Protein AF-A0A1Y3SEH2-F1 (afdb_monomer)

pLDDT: mean 79.06, std 13.63, range [43.41, 96.44]

Solvent-accessible surface area (backbone atoms only — not comparable to full-atom values): 20734 Å² total; per-residue (Å²): 127,49,75,57,36,51,50,52,51,52,50,44,53,52,45,9,61,67,49,66,54,36,93,65,48,49,77,38,65,68,53,36,49,56,50,52,54,51,52,51,52,51,46,56,55,48,55,35,86,82,61,70,58,79,41,70,69,51,43,51,49,34,67,72,70,45,69,78,98,63,92,70,52,76,52,52,48,38,59,55,53,49,57,59,52,54,52,16,38,59,68,28,91,46,37,74,49,56,79,77,38,70,60,58,58,52,54,51,50,48,53,47,44,52,56,47,50,50,64,57,24,76,80,42,90,54,52,81,64,82,72,50,55,71,75,56,42,56,55,49,48,53,53,39,36,55,54,30,53,53,49,36,53,37,52,52,42,54,53,50,42,54,53,52,48,49,42,58,68,66,49,34,77,76,58,59,87,56,71,67,61,54,49,50,52,52,51,49,45,55,51,45,52,52,51,43,52,50,51,53,47,38,41,52,36,78,55,40,83,91,72,82,49,71,73,23,54,54,43,54,51,50,52,49,50,66,58,31,66,87,41,68,66,58,52,51,56,76,61,30,66,64,60,53,49,51,54,48,52,50,38,55,59,41,57,72,46,43,50,44,52,46,42,75,69,49,77,92,47,66,69,48,44,51,56,28,70,71,58,82,81,54,71,66,57,53,48,53,51,51,54,53,49,52,54,48,46,29,60,72,57,48,38,88,70,61,92,87,49,70,61,56,58,55,54,23,61,75,71,68,46,82,44,60,65,76,61,60,90,54,83,83,49,98,71,53,75,66,52,55,53,51,50,52,51,51,51,58,32,55,54,53,49,53,55,55,49,53,60,46,52,63,61,72,76,106

Mean predicted aligned error: 12.82 Å

Structure (mmCIF, N/CA/C/O backbone):
data_AF-A0A1Y3SEH2-F1
#
_entry.id   AF-A0A1Y3SEH2-F1
#
loop_
_atom_site.group_PDB
_atom_site.id
_atom_site.type_symbol
_atom_site.label_atom_id
_atom_site.label_alt_id
_atom_site.label_comp_id
_atom_site.label_asym_id
_atom_site.label_entity_id
_atom_site.label_seq_id
_atom_site.pdbx_PDB_ins_code
_atom_site.Cartn_x
_atom_site.Cartn_y
_atom_site.Cartn_z
_atom_site.occupancy
_atom_site.B_iso_or_equiv
_atom_site.auth_seq_id
_atom_site.auth_comp_id
_atom_site.auth_asym_id
_atom_site.auth_atom_id
_atom_site.pdbx_PDB_model_num
ATOM 1 N N . MET A 1 1 ? 7.153 11.006 -48.860 1.00 72.12 1 MET A N 1
ATOM 2 C CA . MET A 1 1 ? 7.666 10.684 -47.515 1.00 72.12 1 MET A CA 1
ATOM 3 C C . MET A 1 1 ? 8.623 11.780 -47.108 1.00 72.12 1 MET A C 1
ATOM 5 O O . MET A 1 1 ? 9.727 11.861 -47.656 1.00 72.12 1 MET A O 1
ATOM 9 N N . ASN A 1 2 ? 8.144 12.658 -46.237 1.00 89.50 2 ASN A N 1
ATOM 10 C CA . ASN A 1 2 ? 8.884 13.827 -45.794 1.00 89.50 2 ASN A CA 1
ATOM 11 C C . ASN A 1 2 ? 9.947 13.456 -44.748 1.00 89.50 2 ASN A C 1
ATOM 13 O O . ASN A 1 2 ? 10.118 12.291 -44.379 1.00 89.50 2 ASN A O 1
ATOM 17 N N . LEU A 1 3 ? 10.708 14.453 -44.294 1.00 91.19 3 LEU A N 1
ATOM 18 C CA . LEU A 1 3 ? 11.779 14.246 -43.319 1.00 91.19 3 LEU A CA 1
ATOM 19 C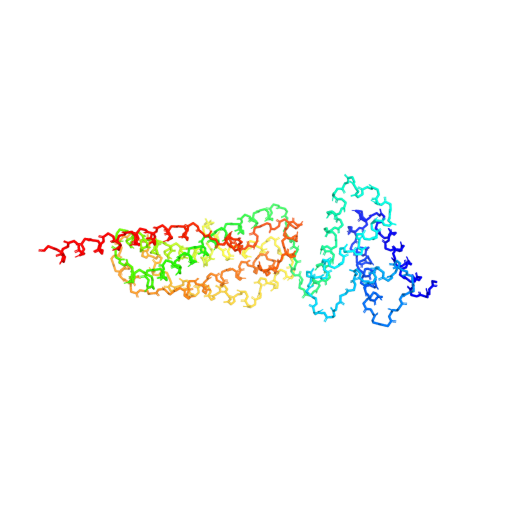 C . LEU A 1 3 ? 11.262 13.667 -41.990 1.00 91.19 3 LEU A C 1
ATOM 21 O O . LEU A 1 3 ? 11.961 12.874 -41.368 1.00 91.19 3 LEU A O 1
ATOM 25 N N . GLN A 1 4 ? 10.058 14.047 -41.556 1.00 92.62 4 GLN A N 1
ATOM 26 C CA . GLN A 1 4 ? 9.496 13.587 -40.284 1.00 92.62 4 GLN A CA 1
ATOM 27 C C . GLN A 1 4 ? 9.004 12.143 -40.376 1.00 92.62 4 GLN A C 1
ATOM 29 O O . GLN A 1 4 ? 9.281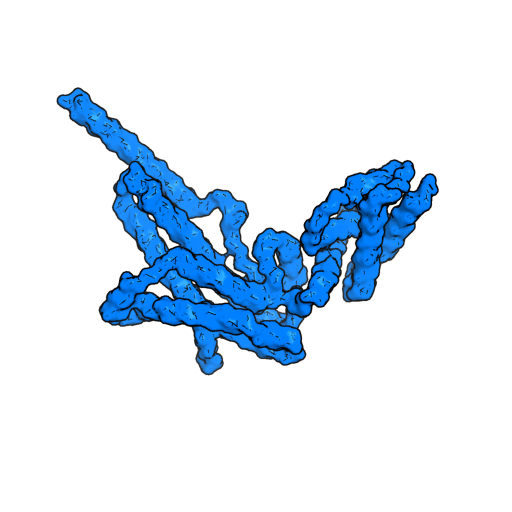 11.353 -39.478 1.00 92.62 4 GLN A O 1
ATOM 34 N N . ASP A 1 5 ? 8.372 11.768 -41.491 1.00 91.81 5 ASP A N 1
ATOM 35 C CA . ASP A 1 5 ? 7.998 10.381 -41.770 1.00 91.81 5 ASP A CA 1
ATOM 36 C C . ASP A 1 5 ? 9.238 9.465 -41.725 1.00 91.81 5 ASP A C 1
ATOM 38 O O . ASP A 1 5 ? 9.214 8.416 -41.085 1.00 91.81 5 ASP A O 1
ATOM 42 N N . ARG A 1 6 ? 10.350 9.880 -42.361 1.00 94.19 6 ARG A N 1
ATOM 43 C CA . ARG A 1 6 ? 11.625 9.134 -42.342 1.00 94.19 6 ARG A CA 1
ATOM 44 C C . ARG A 1 6 ? 12.149 8.944 -40.925 1.00 94.19 6 ARG A C 1
ATOM 46 O O . ARG A 1 6 ? 12.462 7.819 -40.550 1.00 94.19 6 ARG A O 1
ATOM 53 N N . LYS A 1 7 ? 12.178 10.016 -40.130 1.00 94.50 7 LYS A N 1
ATOM 54 C CA . LYS A 1 7 ? 12.607 9.957 -38.727 1.00 94.50 7 LYS A CA 1
ATOM 55 C C . LYS A 1 7 ? 11.763 8.980 -37.915 1.00 94.50 7 LYS A C 1
ATOM 57 O O . LYS A 1 7 ? 12.321 8.190 -37.164 1.00 94.50 7 LYS A O 1
ATOM 62 N N . LEU A 1 8 ? 10.440 8.993 -38.080 1.00 94.50 8 LEU A N 1
ATOM 63 C CA . LEU A 1 8 ? 9.564 8.071 -37.357 1.00 94.50 8 LEU A CA 1
ATOM 64 C C . LEU A 1 8 ? 9.868 6.608 -37.714 1.00 94.50 8 LEU A C 1
ATOM 66 O O . LEU A 1 8 ? 9.988 5.776 -36.815 1.00 94.50 8 LEU A O 1
ATOM 70 N N . TYR A 1 9 ? 10.051 6.296 -39.000 1.00 94.88 9 TYR A N 1
ATOM 71 C CA . TYR A 1 9 ? 10.436 4.948 -39.424 1.00 94.88 9 TYR A CA 1
ATOM 72 C C . TYR A 1 9 ? 11.816 4.535 -38.903 1.00 94.88 9 TYR A C 1
ATOM 74 O O . TYR A 1 9 ? 11.959 3.421 -38.403 1.00 94.88 9 TYR A O 1
ATOM 82 N N . GLU A 1 10 ? 12.811 5.424 -38.946 1.00 95.25 10 GLU A N 1
ATOM 83 C CA . GLU A 1 10 ? 14.142 5.176 -38.376 1.00 95.25 10 GLU A CA 1
ATOM 84 C C . GLU A 1 10 ? 14.067 4.890 -36.869 1.00 95.25 10 GLU A C 1
ATOM 86 O O . GLU A 1 10 ? 14.745 3.992 -36.367 1.00 95.25 10 GLU A O 1
ATOM 91 N N . MET A 1 11 ? 13.206 5.605 -36.138 1.00 95.88 11 MET A N 1
ATOM 92 C CA . MET A 1 11 ? 12.984 5.355 -34.713 1.00 95.88 11 MET A CA 1
ATOM 93 C C . MET A 1 11 ? 12.323 4.004 -34.458 1.00 95.88 11 MET A C 1
ATOM 95 O O . MET A 1 11 ? 12.742 3.296 -33.544 1.00 95.88 11 MET A O 1
ATOM 99 N N . ILE A 1 12 ? 11.333 3.617 -35.264 1.00 95.62 12 ILE A N 1
ATOM 100 C CA . ILE A 1 12 ? 10.693 2.300 -35.153 1.00 95.62 12 ILE A CA 1
ATOM 101 C C . ILE A 1 12 ? 11.702 1.193 -35.455 1.00 95.62 12 ILE A C 1
ATOM 103 O O . ILE A 1 12 ? 11.807 0.243 -34.683 1.00 95.62 12 ILE A O 1
ATOM 107 N N . GLN A 1 13 ? 12.492 1.332 -36.520 1.00 95.25 13 GLN A N 1
ATOM 108 C CA . GLN A 1 13 ? 13.507 0.350 -36.890 1.00 95.25 13 GLN A CA 1
ATOM 109 C C . GLN A 1 13 ? 14.567 0.208 -35.794 1.00 95.25 13 GLN A C 1
ATOM 111 O O . GLN A 1 13 ? 14.851 -0.900 -35.349 1.00 95.25 13 GLN A O 1
ATOM 116 N N . LYS A 1 14 ? 15.108 1.324 -35.294 1.00 95.81 14 LYS A N 1
ATOM 117 C CA . LYS A 1 14 ? 16.086 1.305 -34.201 1.00 95.81 14 LYS A CA 1
ATOM 118 C C . LYS A 1 14 ? 15.500 0.718 -32.915 1.00 95.81 14 LYS A C 1
ATOM 120 O O . LYS A 1 14 ? 16.177 -0.055 -32.246 1.00 95.81 14 LYS A O 1
ATOM 125 N N . GLY A 1 15 ? 14.250 1.049 -32.589 1.00 95.25 15 GLY A N 1
ATOM 126 C CA . GLY A 1 15 ? 13.541 0.469 -31.448 1.00 95.25 15 GLY A CA 1
ATOM 127 C C . GLY A 1 15 ? 13.376 -1.043 -31.589 1.00 95.25 15 GLY A C 1
ATOM 128 O O . GLY A 1 15 ? 13.597 -1.769 -30.628 1.00 95.25 15 GLY A O 1
ATOM 129 N N . SER A 1 16 ? 13.073 -1.515 -32.800 1.00 95.44 16 SER A N 1
ATOM 130 C CA . SER A 1 16 ? 12.920 -2.942 -33.113 1.00 95.44 16 SER A CA 1
ATOM 131 C C . SER A 1 16 ? 14.233 -3.712 -32.941 1.00 95.44 16 SER A C 1
ATOM 133 O O . SER A 1 16 ? 14.216 -4.809 -32.398 1.00 95.44 16 SER A O 1
ATOM 135 N N . VAL A 1 17 ? 15.370 -3.110 -33.315 1.00 94.38 17 VAL A N 1
ATOM 136 C CA . VAL A 1 17 ? 16.710 -3.687 -33.089 1.00 94.38 17 VAL A CA 1
ATOM 137 C C . VAL A 1 17 ? 17.046 -3.757 -31.596 1.00 94.38 17 VAL A C 1
ATOM 139 O O . VAL A 1 17 ? 17.556 -4.767 -31.122 1.00 94.38 17 VAL A O 1
ATOM 142 N N . LEU A 1 18 ? 16.730 -2.707 -30.827 1.00 93.88 18 LEU A N 1
ATOM 143 C CA . LEU A 1 18 ? 16.998 -2.674 -29.381 1.00 93.88 18 LEU A CA 1
ATOM 144 C C . LEU A 1 18 ? 16.242 -3.759 -28.601 1.00 93.88 18 LEU A C 1
ATOM 146 O O . LEU A 1 18 ? 16.696 -4.150 -27.529 1.00 93.88 18 LEU A O 1
ATOM 150 N N . VAL A 1 19 ? 15.109 -4.246 -29.121 1.00 94.94 19 VAL A N 1
ATOM 151 C CA . VAL A 1 19 ? 14.309 -5.286 -28.460 1.00 94.94 19 VAL A CA 1
ATOM 152 C C . VAL A 1 19 ? 14.605 -6.706 -28.948 1.00 94.94 19 VAL A C 1
ATOM 154 O O . VAL A 1 19 ? 14.032 -7.648 -28.408 1.00 94.94 19 VAL A O 1
ATOM 157 N N . GLU A 1 20 ? 15.507 -6.914 -29.915 1.00 92.06 20 GLU A N 1
ATOM 158 C CA . GLU A 1 20 ? 15.783 -8.253 -30.468 1.00 92.06 20 GLU A CA 1
ATOM 159 C C . GLU A 1 20 ? 16.202 -9.264 -29.392 1.00 92.06 20 GLU A C 1
ATOM 161 O O . GLU A 1 20 ? 15.723 -10.396 -29.400 1.00 92.06 20 GLU A O 1
ATOM 166 N N . ASN A 1 21 ? 17.014 -8.845 -28.416 1.00 91.94 21 ASN A N 1
ATOM 167 C CA . ASN A 1 21 ? 17.493 -9.695 -27.320 1.00 91.94 21 ASN A CA 1
ATOM 168 C C . ASN A 1 21 ? 17.098 -9.157 -25.937 1.00 91.94 21 ASN A C 1
ATOM 170 O O . ASN A 1 21 ? 17.814 -9.374 -24.958 1.00 91.94 21 ASN A O 1
ATOM 174 N N . PHE A 1 22 ? 15.958 -8.464 -25.837 1.00 93.75 22 PHE A N 1
ATOM 175 C CA . PHE A 1 22 ? 15.588 -7.704 -24.637 1.00 93.75 22 PHE A CA 1
ATOM 176 C C . PHE A 1 22 ? 15.587 -8.538 -23.342 1.00 93.75 22 PHE A C 1
ATOM 178 O O . PHE A 1 22 ? 16.059 -8.053 -22.318 1.00 93.75 22 PHE A O 1
ATOM 185 N N . ARG A 1 23 ? 15.141 -9.807 -23.389 1.00 92.50 23 ARG A N 1
ATOM 186 C CA . ARG A 1 23 ? 15.127 -10.732 -22.233 1.00 92.50 23 ARG A CA 1
ATOM 187 C C . ARG A 1 23 ? 16.508 -10.906 -21.585 1.00 92.50 23 ARG A C 1
ATOM 189 O O . ARG A 1 23 ? 16.593 -11.149 -20.384 1.00 92.50 23 ARG A O 1
ATOM 196 N N . THR A 1 24 ? 17.577 -10.758 -22.365 1.00 93.00 24 THR A N 1
ATOM 197 C CA . THR A 1 24 ? 18.963 -10.815 -21.884 1.00 93.00 24 THR A CA 1
ATOM 198 C C . THR A 1 24 ? 19.530 -9.414 -21.682 1.00 93.00 24 THR A C 1
ATOM 200 O O . THR A 1 24 ? 20.105 -9.131 -20.633 1.00 93.00 24 THR A O 1
ATOM 203 N N . ASP A 1 25 ? 19.355 -8.538 -22.673 1.00 93.44 25 ASP A N 1
ATOM 204 C CA . ASP A 1 25 ? 19.977 -7.216 -22.719 1.00 93.44 25 ASP A CA 1
ATOM 205 C C . ASP A 1 25 ? 19.465 -6.270 -21.636 1.00 93.44 25 ASP A C 1
ATOM 207 O O . ASP A 1 25 ? 20.249 -5.491 -21.105 1.00 93.44 25 ASP A O 1
ATOM 211 N N . PHE A 1 26 ? 18.185 -6.337 -21.271 1.00 94.44 26 PHE A N 1
ATOM 212 C CA . PHE A 1 26 ? 17.603 -5.401 -20.305 1.00 94.44 26 PHE A CA 1
ATOM 213 C C . PHE A 1 26 ? 17.938 -5.730 -18.847 1.00 94.44 26 PHE A C 1
ATOM 215 O O . PHE A 1 26 ? 17.671 -4.914 -17.972 1.00 94.44 26 PHE A O 1
ATOM 222 N N . ASN A 1 27 ? 18.613 -6.854 -18.583 1.00 87.81 27 ASN A N 1
ATOM 223 C CA . ASN A 1 27 ? 19.259 -7.077 -17.285 1.00 87.81 27 ASN A CA 1
ATOM 224 C C . ASN A 1 27 ? 20.473 -6.146 -17.080 1.00 87.81 27 ASN A C 1
ATOM 226 O O . ASN A 1 27 ? 20.919 -5.949 -15.951 1.00 87.81 27 ASN A O 1
ATOM 230 N N . ASP A 1 28 ? 21.023 -5.573 -18.157 1.00 90.50 28 ASP A N 1
ATOM 231 C CA . ASP A 1 28 ? 22.019 -4.506 -18.091 1.00 90.50 28 ASP A CA 1
ATOM 232 C C . ASP A 1 28 ? 21.310 -3.147 -17.993 1.00 90.50 28 ASP A C 1
ATOM 234 O O . ASP A 1 28 ? 20.655 -2.685 -18.934 1.00 90.50 28 ASP A O 1
ATOM 238 N N . ALA A 1 29 ? 21.485 -2.478 -16.851 1.00 84.75 29 ALA A N 1
ATOM 239 C CA . ALA A 1 29 ? 20.862 -1.189 -16.566 1.00 84.75 29 ALA A CA 1
ATOM 240 C C . ALA A 1 29 ? 21.188 -0.105 -17.612 1.00 84.75 29 ALA A C 1
ATOM 242 O O . ALA A 1 29 ? 20.355 0.761 -17.874 1.00 84.75 29 ALA A O 1
ATOM 243 N N . ILE A 1 30 ? 22.371 -0.140 -18.237 1.00 90.25 30 ILE A N 1
ATOM 244 C CA . ILE A 1 30 ? 22.765 0.835 -19.265 1.00 90.25 30 ILE A CA 1
ATOM 245 C C . ILE A 1 30 ? 21.955 0.604 -20.543 1.00 90.25 30 ILE A C 1
ATOM 247 O O . ILE A 1 30 ? 21.492 1.561 -21.167 1.00 90.25 30 ILE A O 1
ATOM 251 N N . LYS A 1 31 ? 21.759 -0.660 -20.932 1.00 94.38 31 LYS A N 1
ATOM 252 C CA . LYS A 1 31 ? 20.990 -1.016 -22.131 1.00 94.38 31 LYS A CA 1
ATOM 253 C C . LYS A 1 31 ? 19.504 -0.726 -21.953 1.00 94.38 31 LYS A C 1
ATOM 255 O O . LYS A 1 31 ? 18.897 -0.153 -22.856 1.00 94.38 31 LYS A O 1
ATOM 260 N N . LEU A 1 32 ? 18.943 -1.055 -20.787 1.00 93.69 32 LEU A N 1
ATOM 261 C CA . LEU A 1 32 ? 17.558 -0.717 -20.456 1.00 93.69 32 LEU A CA 1
ATOM 262 C C . LEU A 1 32 ? 17.344 0.804 -20.475 1.00 93.69 32 LEU A C 1
ATOM 264 O O . LEU A 1 32 ? 16.433 1.283 -21.142 1.00 93.69 32 LEU A O 1
ATOM 268 N N . GLN A 1 33 ? 18.233 1.576 -19.843 1.00 91.50 33 GLN A N 1
ATOM 269 C CA . GLN A 1 33 ? 18.167 3.041 -19.858 1.00 91.50 33 GLN A CA 1
ATOM 270 C C . GLN A 1 33 ? 18.213 3.609 -21.286 1.00 91.50 33 GLN A C 1
ATOM 272 O O . GLN A 1 33 ? 17.408 4.470 -21.635 1.00 91.50 33 GLN A O 1
ATOM 277 N N . ALA A 1 34 ? 19.107 3.104 -22.141 1.00 93.62 34 ALA A N 1
ATOM 278 C CA . ALA A 1 34 ? 19.197 3.543 -23.534 1.00 93.62 34 ALA A CA 1
ATOM 279 C C . ALA A 1 34 ? 17.911 3.249 -24.331 1.00 93.62 34 ALA A C 1
ATOM 281 O O . ALA A 1 34 ? 17.534 4.020 -25.219 1.00 93.62 34 ALA A O 1
ATOM 282 N N . PHE A 1 35 ? 17.228 2.146 -24.018 1.00 96.44 35 PHE A N 1
ATOM 283 C CA . PHE A 1 35 ? 15.936 1.816 -24.610 1.00 96.44 35 PHE A CA 1
ATOM 284 C C . PHE A 1 35 ? 14.817 2.753 -24.136 1.00 96.44 35 PHE A C 1
ATOM 286 O O . PHE A 1 35 ? 14.046 3.242 -24.964 1.00 96.44 35 PHE A O 1
ATOM 293 N N . LEU A 1 36 ? 14.756 3.063 -22.839 1.00 94.31 36 LEU A N 1
ATOM 294 C CA . LEU A 1 36 ? 13.781 4.011 -22.288 1.00 94.31 36 LEU A CA 1
ATOM 295 C C . LEU A 1 36 ? 13.964 5.415 -22.878 1.00 94.31 36 LEU A C 1
ATOM 297 O O . LEU A 1 36 ? 12.998 6.012 -23.346 1.00 94.31 36 LEU A O 1
ATOM 301 N N . GLU A 1 37 ? 15.206 5.894 -22.986 1.00 93.69 37 GLU A N 1
ATOM 302 C CA . GLU A 1 37 ? 15.522 7.165 -23.653 1.00 93.69 37 GLU A CA 1
ATOM 303 C C . GLU A 1 37 ? 15.098 7.172 -25.129 1.00 93.69 37 GLU A C 1
ATOM 305 O O . GLU A 1 37 ? 14.676 8.199 -25.666 1.00 93.69 37 GLU A O 1
ATOM 310 N N . HIS A 1 38 ? 15.207 6.031 -25.816 1.00 96.44 38 HIS A N 1
ATOM 311 C CA . HIS A 1 38 ? 14.750 5.902 -27.199 1.00 96.44 38 HIS A CA 1
ATOM 312 C C . HIS A 1 38 ? 13.223 6.008 -27.311 1.00 96.44 38 HIS A C 1
ATOM 314 O O . HIS A 1 38 ? 12.724 6.663 -28.230 1.00 96.44 38 HIS A O 1
ATOM 320 N N . ILE A 1 39 ? 12.484 5.422 -26.363 1.00 95.56 39 ILE A N 1
ATOM 321 C CA . ILE A 1 39 ? 11.027 5.587 -26.262 1.00 95.56 39 ILE A CA 1
ATOM 322 C C . ILE A 1 39 ? 10.659 7.049 -25.975 1.00 95.56 39 ILE A C 1
ATOM 324 O O . ILE A 1 39 ? 9.743 7.583 -26.600 1.00 95.56 39 ILE A O 1
ATOM 328 N N . ASP A 1 40 ? 11.370 7.718 -25.072 1.00 91.75 40 ASP A N 1
ATOM 329 C CA . ASP A 1 40 ? 11.069 9.110 -24.732 1.00 91.75 40 ASP A CA 1
ATOM 330 C C . ASP A 1 40 ? 11.269 10.032 -25.941 1.00 91.75 40 ASP A C 1
ATOM 332 O O . ASP A 1 40 ? 10.383 10.822 -26.271 1.00 91.75 40 ASP A O 1
ATOM 336 N N . ARG A 1 41 ? 12.355 9.845 -26.703 1.00 94.06 41 ARG A N 1
ATOM 337 C CA . ARG A 1 41 ? 12.567 10.559 -27.975 1.00 94.06 41 ARG A CA 1
ATOM 338 C C . ARG A 1 41 ? 11.464 10.270 -28.994 1.00 94.06 41 ARG A C 1
ATOM 340 O O . ARG A 1 41 ? 11.099 11.152 -29.772 1.00 94.06 41 ARG A O 1
ATOM 347 N N . PHE A 1 42 ? 10.940 9.041 -29.036 1.00 95.44 42 PHE A N 1
ATOM 348 C CA . PHE A 1 42 ? 9.809 8.716 -29.909 1.00 95.44 42 PHE A CA 1
ATOM 349 C C . PHE A 1 42 ? 8.601 9.591 -29.549 1.00 95.44 42 PHE A C 1
ATOM 351 O O . PHE A 1 42 ? 7.978 10.168 -30.441 1.00 95.44 42 PHE A O 1
ATOM 358 N N . PHE A 1 43 ? 8.313 9.775 -28.258 1.00 92.25 43 PHE A N 1
ATOM 359 C CA . PHE A 1 43 ? 7.243 10.673 -27.825 1.00 92.25 43 PHE A CA 1
ATOM 360 C C . PHE A 1 43 ? 7.549 12.153 -28.059 1.00 92.25 43 PHE A C 1
ATOM 362 O O . PHE A 1 43 ? 6.636 12.875 -28.451 1.00 92.25 43 PHE A O 1
ATOM 369 N N . GLU A 1 44 ? 8.802 12.600 -27.937 1.00 91.50 44 GLU A N 1
ATOM 370 C CA . GLU A 1 44 ? 9.196 13.965 -28.325 1.00 91.50 44 GLU A CA 1
ATOM 371 C C . GLU A 1 44 ? 8.834 14.268 -29.787 1.00 91.50 44 GLU A C 1
ATOM 373 O O . GLU A 1 44 ? 8.352 15.359 -30.093 1.00 91.50 44 GLU A O 1
ATOM 378 N N . LEU A 1 45 ? 9.009 13.301 -30.696 1.00 92.75 45 LEU A N 1
ATOM 379 C CA . LEU A 1 45 ? 8.617 13.454 -32.099 1.00 92.75 45 LEU A CA 1
ATOM 380 C C . LEU A 1 45 ? 7.090 13.466 -32.278 1.00 92.75 45 LEU A C 1
ATOM 382 O O . LEU A 1 45 ? 6.570 14.305 -33.018 1.00 92.75 45 LEU A O 1
ATOM 386 N N . ILE A 1 46 ? 6.382 12.536 -31.626 1.00 92.88 46 ILE A N 1
ATOM 387 C CA . ILE A 1 46 ? 4.928 12.342 -31.763 1.00 92.88 46 ILE A CA 1
ATOM 388 C C . ILE A 1 46 ? 4.123 13.503 -31.165 1.00 92.88 46 ILE A C 1
ATOM 390 O O . ILE A 1 46 ? 3.157 13.964 -31.786 1.00 92.88 46 ILE A O 1
ATOM 394 N N . ASP A 1 47 ? 4.520 13.977 -29.984 1.00 89.56 47 ASP A N 1
ATOM 395 C CA . ASP A 1 47 ? 3.803 15.008 -29.231 1.00 89.56 47 ASP A CA 1
ATOM 396 C C . ASP A 1 47 ? 4.101 16.421 -29.723 1.00 89.56 47 ASP A C 1
ATOM 398 O O . ASP A 1 47 ? 3.323 17.340 -29.448 1.00 89.56 47 ASP A O 1
ATOM 402 N N . ASN A 1 48 ? 5.199 16.615 -30.459 1.00 88.81 48 ASN A N 1
ATOM 403 C CA . ASN A 1 48 ? 5.563 17.928 -30.963 1.00 88.81 48 ASN A CA 1
ATOM 404 C C . ASN A 1 48 ? 4.464 18.462 -31.911 1.00 88.81 48 ASN A C 1
ATOM 406 O O . ASN A 1 48 ? 4.196 17.860 -32.957 1.00 88.81 48 ASN A O 1
ATOM 410 N N . PRO A 1 49 ? 3.818 19.598 -31.577 1.00 85.94 49 PRO A N 1
ATOM 411 C CA . PRO A 1 49 ? 2.738 20.169 -32.381 1.00 85.94 49 PRO A CA 1
ATOM 412 C C . PRO A 1 49 ? 3.195 20.649 -33.766 1.00 85.94 49 PRO A C 1
ATOM 414 O O . PRO A 1 49 ? 2.364 20.800 -34.659 1.00 85.94 49 PRO A O 1
ATOM 417 N N . GLU A 1 50 ? 4.496 20.867 -33.960 1.00 88.81 50 GLU A N 1
ATOM 418 C CA . GLU A 1 50 ? 5.090 21.267 -35.236 1.00 88.81 50 GLU A CA 1
ATOM 419 C C . GLU A 1 50 ? 5.380 20.070 -36.154 1.00 88.81 50 GLU A C 1
ATOM 421 O O . GLU A 1 50 ? 5.555 20.244 -37.364 1.00 88.81 50 GLU A O 1
ATOM 426 N N . THR A 1 51 ? 5.399 18.843 -35.618 1.00 89.88 51 THR A N 1
ATOM 427 C CA . THR A 1 51 ? 5.613 17.631 -36.413 1.00 89.88 51 THR A CA 1
ATOM 428 C C . THR A 1 51 ? 4.378 17.335 -37.257 1.00 89.88 51 THR A C 1
ATOM 430 O O . THR A 1 51 ? 3.326 16.946 -36.743 1.00 89.88 51 THR A O 1
ATOM 433 N N . LYS A 1 52 ? 4.530 17.475 -38.579 1.00 91.38 52 LYS A N 1
ATOM 434 C CA . LYS A 1 52 ? 3.518 17.112 -39.577 1.00 91.38 52 LYS A CA 1
ATOM 435 C C . LYS A 1 52 ? 3.979 15.909 -40.392 1.00 91.38 52 LYS A C 1
ATOM 437 O O . LYS A 1 52 ? 4.957 15.992 -41.137 1.00 91.38 52 LYS A O 1
ATOM 442 N N . PHE A 1 53 ? 3.254 14.809 -40.254 1.00 93.88 53 PHE A N 1
ATOM 443 C CA . PHE A 1 53 ? 3.434 13.619 -41.077 1.00 93.88 53 PHE A CA 1
ATOM 444 C C . PHE A 1 53 ? 2.601 13.719 -42.357 1.00 93.88 53 PHE A C 1
ATOM 446 O O . PHE A 1 53 ? 1.511 14.290 -42.348 1.00 93.88 53 PHE A O 1
ATOM 453 N N . GLU A 1 54 ? 3.119 13.166 -43.450 1.00 92.94 54 GLU A N 1
ATOM 454 C CA . GLU A 1 54 ? 2.420 13.092 -44.744 1.00 92.94 54 GLU A CA 1
ATOM 455 C C . GLU A 1 54 ? 1.938 11.677 -45.045 1.00 92.94 54 GLU A C 1
ATOM 457 O O . GLU A 1 54 ? 0.985 11.490 -45.795 1.00 92.94 54 GLU A O 1
ATOM 462 N N . CYS A 1 55 ? 2.607 10.673 -44.478 1.00 93.62 55 CYS A N 1
ATOM 463 C CA . CYS A 1 55 ? 2.289 9.278 -44.721 1.00 93.62 55 CYS A CA 1
ATOM 464 C C . CYS A 1 55 ? 1.108 8.823 -43.845 1.00 93.62 55 CYS A C 1
ATOM 466 O O . CYS A 1 55 ? 1.132 9.025 -42.631 1.00 93.62 55 CYS A O 1
ATOM 468 N N . ASP A 1 56 ? 0.101 8.157 -44.427 1.00 92.81 56 ASP A N 1
ATOM 469 C CA . ASP A 1 56 ? -1.105 7.724 -43.694 1.00 92.81 56 ASP A CA 1
ATOM 470 C C . ASP A 1 56 ? -0.774 6.870 -42.463 1.00 92.81 56 ASP A C 1
ATOM 472 O O . ASP A 1 56 ? -1.319 7.083 -41.380 1.00 92.81 56 ASP A O 1
ATOM 476 N N . ASN A 1 57 ? 0.185 5.947 -42.590 1.00 91.19 57 ASN A N 1
ATOM 477 C CA . ASN A 1 57 ? 0.657 5.131 -41.468 1.00 91.19 57 ASN A CA 1
ATOM 478 C C . ASN A 1 57 ? 1.237 5.992 -40.336 1.00 91.19 57 ASN A C 1
ATOM 480 O O . ASN A 1 57 ? 0.930 5.770 -39.168 1.00 91.19 57 ASN A O 1
ATOM 484 N N . CYS A 1 58 ? 2.040 6.995 -40.681 1.00 91.31 58 CYS A N 1
ATOM 485 C CA . CYS A 1 58 ? 2.700 7.906 -39.754 1.00 91.31 58 CYS A CA 1
ATOM 486 C C . CYS A 1 58 ? 1.667 8.782 -39.029 1.00 91.31 58 CYS A C 1
ATOM 488 O O . CYS A 1 58 ? 1.718 8.936 -37.810 1.00 91.31 58 CYS A O 1
ATOM 490 N N . ILE A 1 59 ? 0.674 9.283 -39.771 1.00 93.00 59 ILE A N 1
ATOM 491 C CA . ILE A 1 59 ? -0.468 10.034 -39.237 1.00 93.00 59 ILE A CA 1
ATOM 492 C C . ILE A 1 59 ? -1.273 9.162 -38.266 1.00 93.00 59 ILE A C 1
ATOM 494 O O . ILE A 1 59 ? -1.645 9.620 -37.186 1.00 93.00 59 ILE A O 1
ATOM 498 N N . ASN A 1 60 ? -1.527 7.900 -38.616 1.00 91.75 60 ASN A N 1
ATOM 499 C CA . ASN A 1 60 ? -2.266 6.968 -37.766 1.00 91.75 60 ASN A CA 1
ATOM 500 C C . ASN A 1 60 ? -1.501 6.619 -36.484 1.00 91.75 60 ASN A C 1
ATOM 502 O O . ASN A 1 60 ? -2.105 6.565 -35.413 1.00 91.75 60 ASN A O 1
ATOM 506 N N . ILE A 1 61 ? -0.178 6.444 -36.566 1.00 91.06 61 ILE A N 1
ATOM 507 C CA . ILE A 1 61 ? 0.685 6.308 -35.388 1.00 91.06 61 ILE A CA 1
ATOM 508 C C . ILE A 1 61 ? 0.559 7.573 -34.530 1.00 91.06 61 ILE A C 1
ATOM 510 O O . ILE A 1 61 ? 0.188 7.477 -33.364 1.00 91.06 61 ILE A O 1
ATOM 514 N N . GLN A 1 62 ? 0.742 8.771 -35.091 1.00 91.12 62 GLN A N 1
ATOM 515 C CA . GLN A 1 62 ? 0.616 10.006 -34.312 1.00 91.12 62 GLN A CA 1
ATOM 516 C C . GLN A 1 62 ? -0.746 10.114 -33.612 1.00 91.12 62 GLN A C 1
ATOM 518 O O . GLN A 1 62 ? -0.789 10.359 -32.412 1.00 91.12 62 GLN A O 1
ATOM 523 N N . LYS A 1 63 ? -1.852 9.844 -34.313 1.00 89.12 63 LYS A N 1
ATOM 524 C CA . LYS A 1 63 ? -3.203 9.843 -33.724 1.00 89.12 63 LYS A CA 1
ATOM 525 C C . LYS A 1 63 ? -3.364 8.835 -32.584 1.00 89.12 63 LYS A C 1
ATOM 527 O O . LYS A 1 63 ? -4.059 9.126 -31.621 1.00 89.12 63 LYS A O 1
ATOM 532 N N . ARG A 1 64 ? -2.742 7.657 -32.689 1.00 87.94 64 ARG A N 1
ATOM 533 C CA . ARG A 1 64 ? -2.837 6.592 -31.679 1.00 87.94 64 ARG A CA 1
ATOM 534 C C . ARG A 1 64 ? -2.050 6.902 -30.404 1.00 87.94 64 ARG A C 1
ATOM 536 O O . ARG A 1 64 ? -2.451 6.462 -29.332 1.00 87.94 64 ARG A O 1
ATOM 543 N N . PHE A 1 65 ? -0.914 7.585 -30.530 1.00 87.81 65 PHE A N 1
ATOM 544 C CA . PHE A 1 65 ? 0.065 7.743 -29.447 1.00 87.81 65 PHE A CA 1
ATOM 545 C C . PHE A 1 65 ? 0.107 9.143 -28.824 1.00 87.81 65 PHE A C 1
ATOM 547 O O . PHE A 1 65 ? 0.605 9.294 -27.703 1.00 87.81 65 PHE A O 1
ATOM 554 N N . LYS A 1 66 ? -0.379 10.161 -29.539 1.00 85.50 66 LYS A N 1
ATOM 555 C CA . LYS A 1 66 ? -0.404 11.542 -29.061 1.00 85.50 66 LYS A CA 1
ATOM 556 C C . LYS A 1 66 ? -1.431 11.699 -27.942 1.00 85.50 66 LYS A C 1
ATOM 558 O O . LYS A 1 66 ? -2.565 11.240 -28.060 1.00 85.50 66 LYS A O 1
ATOM 563 N N . ARG A 1 67 ? -1.032 12.389 -26.876 1.00 76.81 67 ARG A N 1
ATOM 564 C CA . ARG A 1 67 ? -1.922 12.854 -25.803 1.00 76.81 67 ARG A CA 1
ATOM 565 C C . ARG A 1 67 ? -1.908 14.379 -25.743 1.00 76.81 67 ARG A C 1
ATOM 567 O O . ARG A 1 67 ? -0.934 15.014 -26.145 1.00 76.81 67 ARG A O 1
ATOM 574 N N . GLU A 1 68 ? -2.995 14.961 -25.250 1.00 67.88 68 GLU A N 1
ATOM 575 C CA . GLU A 1 68 ? -3.015 16.375 -24.875 1.00 67.88 68 GLU A CA 1
ATOM 576 C C . GLU A 1 68 ? -2.187 16.573 -23.593 1.00 67.88 68 GLU A C 1
ATOM 578 O O . GLU A 1 68 ? -2.040 15.644 -22.798 1.00 67.88 68 GLU A O 1
ATOM 583 N N . LYS A 1 69 ? -1.550 17.744 -23.443 1.00 58.56 69 LYS A N 1
ATOM 584 C CA . LYS A 1 69 ? -0.595 18.031 -22.359 1.00 58.56 69 LYS A CA 1
ATOM 585 C C . LYS A 1 69 ? -1.292 18.019 -20.995 1.00 58.56 69 LYS A C 1
ATOM 587 O O . LYS A 1 69 ? -1.759 19.054 -20.531 1.00 58.56 69 LYS A O 1
ATOM 592 N N . GLU A 1 70 ? -1.292 16.867 -20.346 1.00 63.75 70 GLU A N 1
ATOM 593 C CA . GLU A 1 70 ? -1.614 16.707 -18.930 1.00 63.75 70 GLU A CA 1
ATOM 594 C C . GLU A 1 70 ? -0.329 16.409 -18.146 1.00 63.75 70 GLU A C 1
ATOM 596 O O . GLU A 1 70 ? 0.613 15.810 -18.677 1.00 63.75 70 GLU A O 1
ATOM 601 N N . GLU A 1 71 ? -0.263 16.842 -16.883 1.00 73.56 71 GLU A N 1
ATOM 602 C CA . GLU A 1 71 ? 0.793 16.393 -15.974 1.00 73.56 71 GLU A CA 1
ATOM 603 C C . GLU A 1 71 ? 0.672 14.875 -15.792 1.00 73.56 71 GLU A C 1
ATOM 605 O O . GLU A 1 71 ? -0.323 14.377 -15.272 1.00 73.56 71 GLU A O 1
ATOM 610 N N . MET A 1 72 ? 1.678 14.132 -16.258 1.00 74.00 72 MET A N 1
ATOM 611 C CA . MET A 1 72 ? 1.684 12.673 -16.177 1.00 74.00 72 MET A CA 1
ATOM 612 C C . MET A 1 72 ? 2.281 12.209 -14.850 1.00 74.00 72 MET A C 1
ATOM 614 O O . MET A 1 72 ? 3.384 12.616 -14.475 1.00 74.00 72 MET A O 1
ATOM 618 N N . THR A 1 73 ? 1.580 11.302 -14.175 1.00 73.44 73 THR A N 1
ATOM 619 C CA . THR A 1 73 ? 2.138 10.573 -13.031 1.00 73.44 73 THR A CA 1
ATOM 620 C C . THR A 1 73 ? 3.201 9.566 -13.494 1.00 73.44 73 THR A C 1
ATOM 622 O O . THR A 1 73 ? 3.264 9.199 -14.669 1.00 73.44 73 THR A O 1
ATOM 625 N N . GLU A 1 74 ? 4.033 9.062 -12.575 1.00 71.94 74 GLU A N 1
ATOM 626 C CA . GLU A 1 74 ? 5.025 8.004 -12.867 1.00 71.94 74 GLU A CA 1
ATOM 627 C C . GLU A 1 74 ? 4.357 6.763 -13.490 1.00 71.94 74 GLU A C 1
ATOM 629 O O . GLU A 1 74 ? 4.875 6.157 -14.432 1.00 71.94 74 GLU A O 1
ATOM 634 N N . ARG A 1 75 ? 3.143 6.444 -13.024 1.00 71.75 75 ARG A N 1
ATOM 635 C CA . ARG A 1 75 ? 2.277 5.408 -13.587 1.00 71.75 75 ARG A CA 1
ATOM 636 C C . ARG A 1 75 ? 1.906 5.680 -15.039 1.00 71.75 75 ARG A C 1
ATOM 638 O O . ARG A 1 75 ? 1.984 4.767 -15.863 1.00 71.75 75 ARG A O 1
ATOM 645 N N . ASP A 1 76 ? 1.457 6.895 -15.342 1.00 78.44 76 ASP A N 1
ATOM 646 C CA . ASP A 1 76 ? 1.048 7.258 -16.699 1.00 78.44 76 ASP A CA 1
ATOM 647 C C . ASP A 1 76 ? 2.218 7.114 -17.665 1.00 78.44 76 ASP A C 1
ATOM 649 O O . ASP A 1 76 ? 2.036 6.627 -18.776 1.00 78.44 76 ASP A O 1
ATOM 653 N N . ILE A 1 77 ? 3.425 7.460 -17.217 1.00 82.25 77 ILE A N 1
ATOM 654 C CA . ILE A 1 77 ? 4.656 7.350 -18.003 1.00 82.25 77 ILE A CA 1
ATOM 655 C C . ILE A 1 77 ? 5.014 5.883 -18.246 1.00 82.25 77 ILE A C 1
ATOM 657 O O . ILE A 1 77 ? 5.217 5.497 -19.399 1.00 82.25 77 ILE A O 1
ATOM 661 N N . ALA A 1 78 ? 5.009 5.043 -17.205 1.00 81.94 78 ALA A N 1
ATOM 662 C CA . ALA A 1 78 ? 5.260 3.610 -17.351 1.00 81.94 78 ALA A CA 1
ATOM 663 C C . ALA A 1 78 ? 4.253 2.965 -18.316 1.00 81.94 78 ALA A C 1
ATOM 665 O O . ALA A 1 78 ? 4.645 2.294 -19.269 1.00 81.94 78 ALA A O 1
ATOM 666 N N . TRP A 1 79 ? 2.953 3.227 -18.133 1.00 83.19 79 TRP A N 1
ATOM 667 C CA . TRP A 1 79 ? 1.901 2.723 -19.021 1.00 83.19 79 TRP A CA 1
ATOM 668 C C . TRP A 1 79 ? 2.062 3.229 -20.455 1.00 83.19 79 TRP A C 1
ATOM 670 O O . TRP A 1 79 ? 1.917 2.471 -21.414 1.00 83.19 79 TRP A O 1
ATOM 680 N N . ARG A 1 80 ? 2.419 4.502 -20.613 1.00 86.12 80 ARG A N 1
ATOM 681 C CA . ARG A 1 80 ? 2.633 5.121 -21.915 1.00 86.12 80 ARG A CA 1
ATOM 682 C C . ARG A 1 80 ? 3.795 4.475 -22.670 1.00 86.12 80 ARG A C 1
ATOM 684 O O . ARG A 1 80 ? 3.647 4.221 -23.863 1.00 86.12 80 ARG A O 1
ATOM 691 N N . ARG A 1 81 ? 4.903 4.146 -21.995 1.00 90.75 81 ARG A N 1
ATOM 692 C CA . ARG A 1 81 ? 6.076 3.475 -22.591 1.00 90.75 81 ARG A CA 1
ATOM 693 C C . ARG A 1 81 ? 5.776 2.061 -23.110 1.00 90.75 81 ARG A C 1
ATOM 695 O O . ARG A 1 81 ? 6.391 1.635 -24.088 1.00 90.75 81 ARG A O 1
ATOM 702 N N . LYS A 1 82 ? 4.769 1.372 -22.555 1.00 90.44 82 LYS A N 1
ATOM 703 C CA . LYS A 1 82 ? 4.307 0.052 -23.037 1.00 90.44 82 LYS A CA 1
ATOM 704 C C . LYS A 1 82 ? 3.862 0.087 -24.499 1.00 90.44 82 LYS A C 1
ATOM 706 O O . LYS A 1 82 ? 4.144 -0.822 -25.276 1.00 90.44 82 LYS A O 1
ATOM 711 N N . MET A 1 83 ? 3.183 1.151 -24.905 1.00 88.44 83 MET A N 1
ATOM 712 C CA . MET A 1 83 ? 2.574 1.232 -26.230 1.00 88.44 83 MET A CA 1
ATOM 713 C C . MET A 1 83 ? 3.620 1.186 -27.374 1.00 88.44 83 MET A C 1
ATOM 715 O O . MET A 1 83 ? 3.463 0.357 -28.276 1.00 88.44 83 MET A O 1
ATOM 719 N N . PRO A 1 84 ? 4.680 2.024 -27.390 1.00 92.12 84 PRO A N 1
ATOM 720 C CA . PRO A 1 84 ? 5.713 1.961 -28.422 1.00 92.12 84 PRO A CA 1
ATOM 721 C C . PRO A 1 84 ? 6.610 0.732 -28.273 1.00 92.12 84 PRO A C 1
ATOM 723 O O . PRO A 1 84 ? 7.013 0.177 -29.286 1.00 92.12 84 PRO A O 1
ATOM 726 N N . ALA A 1 85 ? 6.857 0.231 -27.058 1.00 94.25 85 ALA A N 1
ATOM 727 C CA . ALA A 1 85 ? 7.582 -1.027 -26.880 1.00 94.25 85 ALA A CA 1
ATOM 728 C C . ALA A 1 85 ? 6.864 -2.204 -27.561 1.00 94.25 85 ALA A C 1
ATOM 730 O O . ALA A 1 85 ? 7.492 -2.987 -28.271 1.00 94.25 85 ALA A O 1
ATOM 731 N N . LYS A 1 86 ? 5.530 -2.274 -27.437 1.00 91.56 86 LYS A N 1
ATOM 732 C CA . LYS A 1 86 ? 4.716 -3.258 -28.162 1.00 91.56 86 LYS A CA 1
ATOM 733 C C . LYS A 1 86 ? 4.831 -3.077 -29.678 1.00 91.56 86 LYS A C 1
ATOM 735 O O . LYS A 1 86 ? 4.960 -4.057 -30.404 1.00 91.56 86 LYS A O 1
ATOM 740 N N . LEU A 1 87 ? 4.816 -1.831 -30.163 1.00 92.69 87 LEU A N 1
ATOM 741 C CA . LEU A 1 87 ? 5.041 -1.531 -31.581 1.00 92.69 87 LEU A CA 1
ATOM 742 C C . LEU A 1 87 ? 6.419 -2.025 -32.048 1.00 92.69 87 LEU A C 1
ATOM 744 O O . LEU A 1 87 ? 6.502 -2.635 -33.109 1.00 92.69 87 LEU A O 1
ATOM 748 N N . PHE A 1 88 ? 7.478 -1.793 -31.274 1.00 95.56 88 PHE A N 1
ATOM 749 C CA . PHE A 1 88 ? 8.831 -2.240 -31.612 1.00 95.56 88 PHE A CA 1
ATOM 750 C C . PHE A 1 88 ? 8.940 -3.764 -31.624 1.00 95.56 88 PHE A C 1
ATOM 752 O O . PHE A 1 88 ? 9.487 -4.317 -32.572 1.00 95.56 88 PHE A O 1
ATOM 759 N N . LEU A 1 89 ? 8.339 -4.454 -30.649 1.00 92.50 89 LEU A N 1
ATOM 760 C CA . LEU A 1 89 ? 8.299 -5.918 -30.640 1.00 92.50 89 LEU A CA 1
ATOM 761 C C . LEU A 1 89 ? 7.588 -6.480 -31.880 1.00 92.50 89 LEU A C 1
ATOM 763 O O . LEU A 1 89 ? 8.131 -7.368 -32.537 1.00 92.50 89 LEU A O 1
ATOM 767 N N . TYR A 1 90 ? 6.443 -5.913 -32.275 1.00 90.25 90 TYR A N 1
ATOM 768 C CA . TYR A 1 90 ? 5.730 -6.326 -33.494 1.00 90.25 90 TYR A CA 1
ATOM 769 C C . TYR A 1 90 ? 6.494 -6.055 -34.797 1.00 90.25 90 TYR A C 1
ATOM 771 O O . TYR A 1 90 ? 6.175 -6.655 -35.822 1.00 90.25 90 TYR A O 1
ATOM 779 N N . ASN A 1 91 ? 7.470 -5.146 -34.781 1.00 89.75 91 ASN A N 1
ATOM 780 C CA . ASN A 1 91 ? 8.339 -4.849 -35.923 1.00 89.75 91 ASN A CA 1
ATOM 781 C C . ASN A 1 91 ? 9.726 -5.508 -35.793 1.00 89.75 91 ASN A C 1
ATOM 783 O O . ASN A 1 91 ? 10.629 -5.203 -36.569 1.00 89.75 91 ASN A O 1
ATOM 787 N N . SER A 1 92 ? 9.890 -6.421 -34.833 1.00 90.75 92 SER A N 1
ATOM 788 C CA . SER A 1 92 ? 11.126 -7.161 -34.571 1.00 90.75 92 SER A CA 1
ATOM 789 C C . SER A 1 92 ? 10.960 -8.656 -34.862 1.00 90.75 92 SER A C 1
ATOM 791 O O . SER A 1 92 ? 9.897 -9.123 -35.277 1.00 90.75 92 SER A O 1
ATOM 793 N N . THR A 1 93 ? 12.004 -9.431 -34.564 1.00 88.69 93 THR A N 1
ATOM 794 C CA . THR A 1 93 ? 12.007 -10.902 -34.628 1.00 88.69 93 THR A CA 1
ATOM 795 C C . THR A 1 93 ? 10.996 -11.574 -33.686 1.00 88.69 93 THR A C 1
ATOM 797 O O . THR A 1 93 ? 10.770 -12.779 -33.790 1.00 88.69 93 THR A O 1
ATOM 800 N N . TRP A 1 94 ? 10.373 -10.817 -32.777 1.00 89.06 94 TRP A N 1
ATOM 801 C CA . TRP A 1 94 ? 9.378 -11.306 -31.820 1.00 89.06 94 TRP A CA 1
ATOM 802 C C . TRP A 1 94 ? 7.942 -11.329 -32.342 1.00 89.06 94 TRP A C 1
ATOM 804 O O . TRP A 1 94 ? 7.087 -11.891 -31.661 1.00 89.06 94 TRP A O 1
ATOM 814 N N . LYS A 1 95 ? 7.664 -10.753 -33.520 1.00 87.06 95 LYS A N 1
ATOM 815 C CA . LYS A 1 95 ? 6.299 -10.605 -34.053 1.00 87.06 95 LYS A CA 1
ATOM 816 C C . LYS A 1 95 ? 5.496 -11.907 -34.002 1.00 87.06 95 LYS A C 1
ATOM 818 O O . LYS A 1 95 ? 4.423 -11.922 -33.413 1.00 87.06 95 LYS A O 1
ATOM 823 N N . ASP A 1 96 ? 6.040 -12.971 -34.586 1.00 86.06 96 ASP A N 1
ATOM 824 C CA . ASP A 1 96 ? 5.335 -14.249 -34.718 1.00 86.06 96 ASP A CA 1
ATOM 825 C C . ASP A 1 96 ? 5.254 -14.981 -33.365 1.00 86.06 96 ASP A C 1
ATOM 827 O O . ASP A 1 96 ? 4.262 -15.625 -33.053 1.00 86.06 96 ASP A O 1
ATOM 831 N N . LYS A 1 97 ? 6.262 -14.800 -32.501 1.00 84.94 97 LYS A N 1
ATOM 832 C CA . LYS A 1 97 ? 6.316 -15.429 -31.171 1.00 84.94 97 LYS A CA 1
ATOM 833 C C . LYS A 1 97 ? 5.345 -14.803 -30.174 1.00 84.94 97 LYS A C 1
ATOM 835 O O . LYS A 1 97 ? 4.882 -15.478 -29.266 1.00 84.94 97 LYS A O 1
ATOM 840 N N . MET A 1 98 ? 5.033 -13.519 -30.328 1.00 81.94 98 MET A N 1
ATOM 841 C CA . MET A 1 98 ? 4.087 -12.822 -29.455 1.00 81.94 98 MET A CA 1
ATOM 842 C C . MET A 1 98 ? 2.644 -13.324 -29.581 1.00 81.94 98 MET A C 1
ATOM 844 O O . MET A 1 98 ? 1.838 -13.046 -28.697 1.00 81.94 98 MET A O 1
ATOM 848 N N . GLU A 1 99 ? 2.303 -14.003 -30.676 1.00 74.94 99 GLU A N 1
ATOM 849 C CA . GLU A 1 99 ? 0.992 -14.639 -30.847 1.00 74.94 99 GLU A CA 1
ATOM 850 C C . GLU A 1 99 ? 0.924 -16.008 -30.144 1.00 74.94 99 GLU A C 1
ATOM 852 O O . GLU A 1 99 ? -0.170 -16.505 -29.885 1.00 74.94 99 GLU A O 1
ATOM 857 N N . GLU A 1 100 ? 2.078 -16.589 -29.796 1.00 77.81 100 GLU A N 1
ATOM 858 C CA . GLU A 1 100 ? 2.216 -17.937 -29.227 1.00 77.81 100 GLU A CA 1
ATOM 859 C C . GLU A 1 100 ? 2.604 -17.936 -27.736 1.00 77.81 100 GLU A C 1
ATOM 861 O O . GLU A 1 100 ? 2.240 -18.860 -27.011 1.00 77.81 100 GLU A O 1
ATOM 866 N N . ASP A 1 101 ? 3.333 -16.915 -27.272 1.00 81.19 101 ASP A N 1
ATOM 867 C CA . ASP A 1 101 ? 3.883 -16.818 -25.914 1.00 81.19 101 ASP A CA 1
ATOM 868 C C . ASP A 1 101 ? 3.512 -15.471 -25.260 1.00 81.19 101 ASP A C 1
ATOM 870 O O . ASP A 1 101 ? 4.128 -14.425 -25.506 1.00 81.19 101 ASP A O 1
ATOM 874 N N . GLU A 1 102 ? 2.497 -15.503 -24.387 1.00 75.25 102 GLU A N 1
ATOM 875 C CA . GLU A 1 102 ? 2.060 -14.342 -23.600 1.00 75.25 102 GLU A CA 1
ATOM 876 C C . GLU A 1 102 ? 3.142 -13.849 -22.615 1.00 75.25 102 GLU A C 1
ATOM 878 O O . GLU A 1 102 ? 3.139 -12.670 -22.237 1.00 75.25 102 GLU A O 1
ATOM 883 N N . GLU A 1 103 ? 4.116 -14.692 -22.241 1.00 86.00 103 GLU A N 1
ATOM 884 C CA . GLU A 1 103 ? 5.189 -14.325 -21.313 1.00 86.00 103 GLU A CA 1
ATOM 885 C C . GLU A 1 103 ? 6.156 -13.303 -21.924 1.00 86.00 103 GLU A C 1
ATOM 887 O O . GLU A 1 103 ? 6.785 -12.541 -21.191 1.00 86.00 103 GLU A O 1
ATOM 892 N N . ILE A 1 104 ? 6.259 -13.212 -23.258 1.00 88.31 104 ILE A N 1
ATOM 893 C CA . ILE A 1 104 ? 7.125 -12.218 -23.926 1.00 88.31 104 ILE A CA 1
ATOM 894 C C . ILE A 1 104 ? 6.687 -10.808 -23.554 1.00 88.31 104 ILE A C 1
ATOM 896 O O . ILE A 1 104 ? 7.507 -9.947 -23.220 1.00 88.31 104 ILE A O 1
ATOM 900 N N . TRP A 1 105 ? 5.378 -10.565 -23.613 1.00 88.25 105 TRP A N 1
ATOM 901 C CA . TRP A 1 105 ? 4.840 -9.270 -23.244 1.00 88.25 105 TRP A CA 1
ATOM 902 C C . TRP A 1 105 ? 4.955 -9.033 -21.737 1.00 88.25 105 TRP A C 1
ATOM 904 O O . TRP A 1 105 ? 5.304 -7.925 -21.339 1.00 88.25 105 TRP A O 1
ATOM 914 N N . ALA A 1 106 ? 4.735 -10.060 -20.911 1.00 84.75 106 ALA A N 1
ATOM 915 C CA . ALA A 1 106 ? 4.899 -9.957 -19.462 1.00 84.75 106 ALA A CA 1
ATOM 916 C C . ALA A 1 106 ? 6.341 -9.592 -19.057 1.00 84.75 106 ALA A C 1
ATOM 918 O O . ALA A 1 106 ? 6.537 -8.713 -18.217 1.00 84.75 106 ALA A O 1
ATOM 919 N N . ASP A 1 107 ? 7.351 -10.194 -19.693 1.00 90.06 107 ASP A N 1
ATOM 920 C CA . ASP A 1 107 ? 8.761 -9.861 -19.464 1.00 90.06 107 ASP A CA 1
ATOM 921 C C . ASP A 1 107 ? 9.087 -8.429 -19.891 1.00 90.06 107 ASP A C 1
ATOM 923 O O . ASP A 1 107 ? 9.745 -7.698 -19.151 1.00 90.06 107 ASP A O 1
ATOM 927 N N . MET A 1 108 ? 8.631 -8.010 -21.078 1.00 91.56 108 MET A N 1
ATOM 928 C CA . MET A 1 108 ? 8.831 -6.634 -21.545 1.00 91.56 108 MET A CA 1
ATOM 929 C C . MET A 1 108 ? 8.180 -5.645 -20.578 1.00 91.56 108 MET A C 1
ATOM 931 O O . MET A 1 108 ? 8.772 -4.625 -20.227 1.00 91.56 108 MET A O 1
ATOM 935 N N . ASP A 1 109 ? 6.970 -5.960 -20.122 1.00 87.12 109 ASP A N 1
ATOM 936 C CA . ASP A 1 109 ? 6.234 -5.122 -19.193 1.00 87.12 109 ASP A CA 1
ATOM 937 C C . ASP A 1 109 ? 6.942 -4.993 -17.839 1.00 87.12 109 ASP A C 1
ATOM 939 O O . ASP A 1 109 ? 7.028 -3.892 -17.285 1.00 87.12 109 ASP A O 1
ATOM 943 N N . ARG A 1 110 ? 7.528 -6.089 -17.339 1.00 85.56 110 ARG A N 1
ATOM 944 C CA . ARG A 1 110 ? 8.399 -6.064 -16.160 1.00 85.56 110 ARG A CA 1
ATOM 945 C C . ARG A 1 110 ? 9.558 -5.088 -16.365 1.00 85.56 110 ARG A C 1
ATOM 947 O O . ARG A 1 110 ? 9.672 -4.150 -15.583 1.00 85.56 110 ARG A O 1
ATOM 954 N N . PHE A 1 111 ? 10.349 -5.235 -17.432 1.00 90.69 111 PHE A N 1
ATOM 955 C CA . PHE A 1 111 ? 11.513 -4.367 -17.671 1.00 90.69 111 PHE A CA 1
ATOM 956 C C . PHE A 1 111 ? 11.144 -2.889 -17.829 1.00 90.69 111 PHE A C 1
ATOM 958 O O . PHE A 1 111 ? 11.830 -2.014 -17.304 1.00 90.69 111 PHE A O 1
ATOM 965 N N . LEU A 1 112 ? 10.054 -2.586 -18.540 1.00 89.44 112 LEU A N 1
ATOM 966 C CA . LEU A 1 112 ? 9.577 -1.212 -18.698 1.00 89.44 112 LEU A CA 1
ATOM 967 C C . LEU A 1 112 ? 9.144 -0.608 -17.369 1.00 89.44 112 LEU A C 1
ATOM 969 O O . LEU A 1 112 ? 9.433 0.561 -17.103 1.00 89.44 112 LEU A O 1
ATOM 973 N N . THR A 1 113 ? 8.440 -1.392 -16.555 1.00 81.69 113 THR A N 1
ATOM 974 C CA . THR A 1 113 ? 7.967 -0.953 -15.246 1.00 81.69 113 THR A CA 1
ATOM 975 C C . THR A 1 113 ? 9.159 -0.735 -14.315 1.00 81.69 113 THR A C 1
ATOM 977 O O . THR A 1 113 ? 9.309 0.373 -13.809 1.00 81.69 113 THR A O 1
ATOM 980 N N . GLU A 1 114 ? 10.049 -1.718 -14.166 1.00 78.12 114 GLU A N 1
ATOM 981 C CA . GLU A 1 114 ? 11.268 -1.619 -13.349 1.00 78.12 114 GLU A CA 1
ATOM 982 C C . GLU A 1 114 ? 12.141 -0.438 -13.774 1.00 78.12 114 GLU A C 1
ATOM 984 O O . GLU A 1 114 ? 12.426 0.440 -12.965 1.00 78.12 114 GLU A O 1
ATOM 989 N N . GLY A 1 115 ? 12.505 -0.361 -15.056 1.00 84.56 115 GLY A N 1
ATOM 990 C CA . GLY A 1 115 ? 13.410 0.669 -15.556 1.00 84.56 115 GLY A CA 1
ATOM 991 C C . GLY A 1 115 ? 12.826 2.079 -15.457 1.00 84.56 115 GLY A C 1
ATOM 992 O O . GLY A 1 115 ? 13.529 3.012 -15.070 1.00 84.56 115 GLY A O 1
ATOM 993 N N . THR A 1 116 ? 11.525 2.244 -15.730 1.00 82.19 116 THR A N 1
ATOM 994 C CA . THR A 1 116 ? 10.851 3.534 -15.511 1.00 82.19 116 THR A CA 1
ATOM 995 C C . THR A 1 116 ? 10.890 3.898 -14.037 1.00 82.19 116 THR A C 1
ATOM 997 O O . THR A 1 116 ? 11.309 4.994 -13.683 1.00 82.19 116 THR A O 1
ATOM 1000 N N . MET A 1 117 ? 10.508 2.977 -13.159 1.00 74.38 117 MET A N 1
ATOM 1001 C CA . MET A 1 117 ? 10.482 3.232 -11.724 1.00 74.38 117 MET A CA 1
ATOM 1002 C C . MET A 1 117 ? 11.875 3.503 -11.146 1.00 74.38 117 MET A C 1
ATOM 1004 O O . MET A 1 117 ? 12.000 4.347 -10.261 1.00 74.38 117 MET A O 1
ATOM 1008 N N . ASP A 1 118 ? 12.926 2.877 -11.674 1.00 72.50 118 ASP A N 1
ATOM 1009 C CA . ASP A 1 118 ? 14.317 3.125 -11.291 1.00 72.50 118 ASP A CA 1
ATOM 1010 C C . ASP A 1 118 ? 14.812 4.531 -11.668 1.00 72.50 118 ASP A C 1
ATOM 1012 O O . ASP A 1 118 ? 15.575 5.148 -10.916 1.00 72.50 118 ASP A O 1
ATOM 1016 N N . GLU A 1 119 ? 14.356 5.102 -12.785 1.00 74.81 119 GLU A N 1
ATOM 1017 C CA . GLU A 1 119 ? 14.639 6.504 -13.121 1.00 74.81 119 GLU A CA 1
ATOM 1018 C C . GLU A 1 119 ? 14.056 7.463 -12.075 1.00 74.81 119 GLU A C 1
ATOM 1020 O O . GLU A 1 119 ? 14.717 8.429 -11.677 1.00 74.81 119 GLU A O 1
ATOM 1025 N N . TYR A 1 120 ? 12.850 7.172 -11.579 1.00 65.94 120 TYR A N 1
ATOM 1026 C CA . TYR A 1 120 ? 12.198 7.954 -10.525 1.00 65.94 120 TYR A CA 1
ATOM 1027 C C . TYR A 1 120 ? 12.752 7.634 -9.124 1.00 65.94 120 TYR A C 1
ATOM 1029 O O . TYR A 1 120 ? 12.861 8.540 -8.293 1.00 65.94 120 TYR A O 1
ATOM 1037 N N . ASN A 1 121 ? 13.236 6.407 -8.887 1.00 59.28 121 ASN A N 1
ATOM 1038 C CA . ASN A 1 121 ? 13.961 5.977 -7.681 1.00 59.28 121 ASN A CA 1
ATOM 1039 C C . ASN A 1 121 ? 15.199 6.842 -7.412 1.00 59.28 121 ASN A C 1
ATOM 1041 O O . ASN A 1 121 ? 15.511 7.143 -6.263 1.00 59.28 121 ASN A O 1
ATOM 1045 N N . LYS A 1 122 ? 15.874 7.357 -8.451 1.00 58.88 122 LYS A N 1
ATOM 1046 C CA . LYS A 1 122 ? 16.996 8.305 -8.277 1.00 58.88 122 LYS A CA 1
ATOM 1047 C C . LYS A 1 122 ? 16.618 9.535 -7.431 1.00 58.88 122 LYS A C 1
ATOM 1049 O O . LYS A 1 122 ? 17.499 10.151 -6.835 1.00 58.88 122 LYS A O 1
ATOM 1054 N N . LYS A 1 123 ? 15.326 9.882 -7.331 1.00 57.69 123 LYS A N 1
ATOM 1055 C CA . LYS A 1 123 ? 14.806 10.958 -6.466 1.00 57.69 123 LYS A CA 1
ATOM 1056 C C . LYS A 1 123 ? 14.506 10.502 -5.027 1.00 57.69 123 LYS A C 1
ATOM 1058 O O . LYS A 1 123 ? 14.338 11.349 -4.152 1.00 57.69 123 LYS A O 1
ATOM 1063 N N . ASN A 1 124 ? 14.440 9.197 -4.761 1.00 56.62 124 ASN A N 1
ATOM 1064 C CA . ASN A 1 124 ? 14.180 8.596 -3.453 1.00 56.62 124 ASN A CA 1
ATOM 1065 C C . ASN A 1 124 ? 14.922 7.252 -3.287 1.00 56.62 124 ASN A C 1
ATOM 1067 O O . ASN A 1 124 ? 14.335 6.199 -3.493 1.00 56.62 124 ASN A O 1
ATOM 1071 N N . LEU A 1 125 ? 16.183 7.304 -2.837 1.00 53.41 125 LEU A N 1
ATOM 1072 C CA . LEU A 1 125 ? 17.157 6.193 -2.730 1.00 53.41 125 LEU A CA 1
ATOM 1073 C C . LEU A 1 125 ? 16.676 4.885 -2.056 1.00 53.41 125 LEU A C 1
ATOM 1075 O O . LEU A 1 125 ? 17.353 3.863 -2.163 1.00 53.41 125 LEU A O 1
ATOM 1079 N N . MET A 1 126 ? 15.559 4.914 -1.326 1.00 54.22 126 MET A N 1
ATOM 1080 C CA . MET A 1 126 ? 14.976 3.755 -0.636 1.00 54.22 126 MET A CA 1
ATOM 1081 C C . MET A 1 126 ? 13.990 2.949 -1.491 1.00 54.22 126 MET A C 1
ATOM 1083 O O . MET A 1 126 ? 13.559 1.885 -1.067 1.00 54.22 126 MET A O 1
ATOM 1087 N N . TYR A 1 127 ? 13.574 3.457 -2.649 1.00 55.84 127 TYR A N 1
ATOM 1088 C CA . TYR A 1 127 ? 12.447 2.910 -3.402 1.00 55.84 127 TYR A CA 1
ATOM 1089 C C . TYR A 1 127 ? 12.802 1.526 -3.987 1.00 55.84 127 TYR A C 1
ATOM 1091 O O . TYR A 1 127 ? 13.828 1.364 -4.646 1.00 55.84 127 TYR A O 1
ATOM 1099 N N . TYR A 1 128 ? 11.962 0.522 -3.711 1.00 54.25 128 TYR A N 1
ATOM 1100 C CA . TYR A 1 128 ? 11.968 -0.827 -4.306 1.00 54.25 128 TYR A CA 1
ATOM 1101 C C . TYR A 1 128 ? 13.172 -1.751 -4.064 1.00 54.25 128 TYR A C 1
ATOM 1103 O O . TYR A 1 128 ? 13.201 -2.858 -4.599 1.00 54.25 128 TYR A O 1
ATOM 1111 N N . LYS A 1 129 ? 14.149 -1.372 -3.238 1.00 56.53 129 LYS A N 1
ATOM 1112 C CA . LYS A 1 129 ? 15.337 -2.209 -3.017 1.00 56.53 129 LYS A CA 1
ATOM 1113 C C . LYS A 1 129 ? 15.205 -3.072 -1.772 1.00 56.53 129 LYS A C 1
ATOM 1115 O O . LYS A 1 129 ? 15.175 -2.563 -0.654 1.00 56.53 129 LYS A O 1
ATOM 1120 N N . ASN A 1 130 ? 15.235 -4.388 -1.970 1.00 64.00 130 ASN A N 1
ATOM 1121 C CA . ASN A 1 130 ? 15.530 -5.295 -0.875 1.00 64.00 130 ASN A CA 1
ATOM 1122 C C . ASN A 1 130 ? 17.029 -5.228 -0.548 1.00 64.00 130 ASN A C 1
ATOM 1124 O O . ASN A 1 130 ? 17.876 -5.530 -1.386 1.00 64.00 130 ASN A O 1
ATOM 1128 N N . PHE A 1 131 ? 17.351 -4.835 0.680 1.00 71.88 131 PHE A N 1
ATOM 1129 C CA . PHE A 1 131 ? 18.725 -4.790 1.180 1.00 71.88 131 PHE A CA 1
ATOM 1130 C C . PHE A 1 131 ? 19.083 -5.988 2.070 1.00 71.88 131 PHE A C 1
ATOM 1132 O O . PHE A 1 131 ? 20.194 -6.042 2.595 1.00 71.88 131 PHE A O 1
ATOM 1139 N N . MET A 1 132 ? 18.148 -6.919 2.260 1.00 78.38 132 MET A N 1
ATOM 1140 C CA . MET A 1 132 ? 18.290 -8.094 3.112 1.00 78.38 132 MET A CA 1
ATOM 1141 C C . MET A 1 132 ? 18.651 -9.339 2.293 1.00 78.38 132 MET A C 1
ATOM 1143 O O . MET A 1 132 ? 18.383 -9.420 1.095 1.00 78.38 132 MET A O 1
ATOM 1147 N N . THR A 1 133 ? 19.236 -10.340 2.954 1.00 81.06 133 THR A N 1
ATOM 1148 C CA . THR A 1 133 ? 19.347 -11.694 2.389 1.00 81.06 133 THR A CA 1
ATOM 1149 C C . THR A 1 133 ? 17.960 -12.321 2.240 1.00 81.06 133 THR A C 1
ATOM 1151 O O . THR A 1 133 ? 17.016 -11.887 2.897 1.00 81.06 133 THR A O 1
ATOM 1154 N N . TYR A 1 134 ? 17.832 -13.369 1.422 1.00 76.06 134 TYR A N 1
ATOM 1155 C CA . TYR A 1 134 ? 16.558 -14.071 1.221 1.00 76.06 134 TYR A CA 1
ATOM 1156 C C . TYR A 1 134 ? 15.917 -14.532 2.546 1.00 76.06 134 TYR A C 1
ATOM 1158 O O . TYR A 1 134 ? 14.767 -14.212 2.824 1.00 76.06 134 TYR A O 1
ATOM 1166 N N . GLU A 1 135 ? 16.687 -15.192 3.417 1.00 80.94 135 GLU A N 1
ATOM 1167 C CA . GLU A 1 135 ? 16.204 -15.659 4.729 1.00 80.94 135 GLU A CA 1
ATOM 1168 C C . GLU A 1 135 ? 15.727 -14.503 5.626 1.00 80.94 135 GLU A C 1
ATOM 1170 O O . GLU A 1 135 ? 14.736 -14.618 6.351 1.00 80.94 135 GLU A O 1
ATOM 1175 N N . ALA A 1 136 ? 16.426 -13.364 5.581 1.00 83.19 136 ALA A N 1
ATOM 1176 C CA . ALA A 1 136 ? 16.040 -12.188 6.348 1.00 83.19 136 ALA A CA 1
ATOM 1177 C C . ALA A 1 136 ? 14.808 -11.488 5.751 1.00 83.19 136 ALA A C 1
ATOM 1179 O O . ALA A 1 136 ? 13.958 -11.002 6.497 1.00 83.19 136 ALA A O 1
ATOM 1180 N N . GLN A 1 137 ? 14.678 -11.488 4.423 1.00 81.12 137 GLN A N 1
ATOM 1181 C CA . GLN A 1 137 ? 13.505 -10.982 3.717 1.00 81.12 137 GLN A CA 1
ATOM 1182 C C . GLN A 1 137 ? 12.251 -11.790 4.064 1.00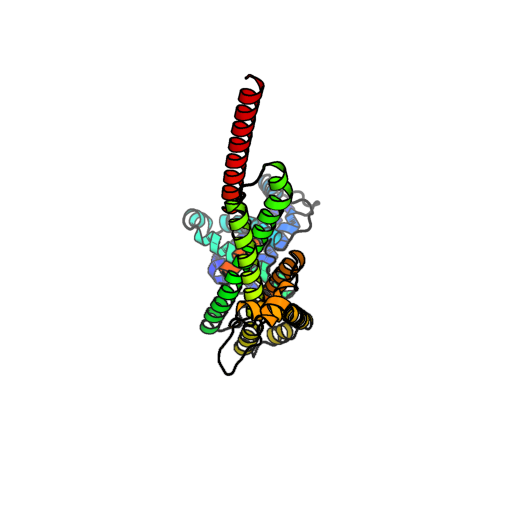 81.12 137 GLN A C 1
ATOM 1184 O O . GLN A 1 137 ? 11.229 -11.199 4.385 1.00 81.12 137 GLN A O 1
ATOM 1189 N N . GLU A 1 138 ? 12.314 -13.122 4.057 1.00 81.31 138 GLU A N 1
ATOM 1190 C CA . GLU A 1 138 ? 11.154 -13.974 4.357 1.00 81.31 138 GLU A CA 1
ATOM 1191 C C . GLU A 1 138 ? 10.596 -13.707 5.766 1.00 81.31 138 GLU A C 1
ATOM 1193 O O . GLU A 1 138 ? 9.387 -13.548 5.980 1.00 81.31 138 GLU A O 1
ATOM 1198 N N . LYS A 1 139 ? 11.492 -13.582 6.749 1.00 85.00 139 LYS A N 1
ATOM 1199 C CA . LYS A 1 139 ? 11.108 -13.239 8.120 1.00 85.00 139 LYS A CA 1
ATOM 1200 C C . LYS A 1 139 ? 10.590 -11.805 8.232 1.00 85.00 139 LYS A C 1
ATOM 1202 O O . LYS A 1 139 ? 9.644 -11.561 8.980 1.00 85.00 139 LYS A O 1
ATOM 1207 N N . TYR A 1 140 ? 11.186 -10.872 7.499 1.00 84.81 140 TYR A N 1
ATOM 1208 C CA . TYR A 1 140 ? 10.710 -9.498 7.408 1.00 84.81 140 TYR A CA 1
ATOM 1209 C C . TYR A 1 140 ? 9.290 -9.409 6.825 1.00 84.81 140 TYR A C 1
ATOM 1211 O O . TYR A 1 140 ? 8.433 -8.776 7.437 1.00 84.81 140 TYR A O 1
ATOM 1219 N N . GLU A 1 141 ? 9.003 -10.109 5.726 1.00 79.44 141 GLU A N 1
ATOM 1220 C CA . GLU A 1 141 ? 7.659 -10.198 5.138 1.00 79.44 141 GLU A CA 1
ATOM 1221 C C . GLU A 1 141 ? 6.658 -10.824 6.110 1.00 79.44 141 GLU A C 1
ATOM 1223 O O . GLU A 1 141 ? 5.543 -10.331 6.264 1.00 79.44 141 GLU A O 1
ATOM 1228 N N . SER A 1 142 ? 7.066 -11.865 6.839 1.00 82.88 142 SER A N 1
ATOM 1229 C CA . SER A 1 142 ? 6.224 -12.486 7.869 1.00 82.88 142 SER A CA 1
ATOM 1230 C C . SER A 1 142 ? 5.872 -11.500 8.991 1.00 82.88 142 SER A C 1
ATOM 1232 O O . SER A 1 142 ? 4.738 -11.459 9.467 1.00 82.88 142 SER A O 1
ATOM 1234 N N . MET A 1 143 ? 6.836 -10.672 9.405 1.00 86.06 143 MET A N 1
ATOM 1235 C CA . MET A 1 143 ? 6.625 -9.593 10.371 1.00 86.06 143 MET A CA 1
ATOM 1236 C C . MET A 1 143 ? 5.662 -8.533 9.808 1.00 86.06 143 MET A C 1
ATOM 1238 O O . MET A 1 143 ? 4.702 -8.152 10.484 1.00 86.06 143 MET A O 1
ATOM 1242 N N . LEU A 1 144 ? 5.868 -8.084 8.567 1.00 83.25 144 LEU A N 1
ATOM 1243 C CA . LEU A 1 144 ? 4.965 -7.140 7.905 1.00 83.25 144 LEU A CA 1
ATOM 1244 C C . LEU A 1 144 ? 3.538 -7.690 7.798 1.00 83.25 144 LEU A C 1
ATOM 1246 O O . LEU A 1 144 ? 2.599 -6.970 8.130 1.00 83.25 144 LEU A O 1
ATOM 1250 N N . GLU A 1 145 ? 3.365 -8.958 7.419 1.00 81.19 145 GLU A N 1
ATOM 1251 C CA . GLU A 1 145 ? 2.046 -9.573 7.240 1.00 81.19 145 GLU A CA 1
ATOM 1252 C C . GLU A 1 145 ? 1.251 -9.650 8.545 1.00 81.19 145 GLU A C 1
ATOM 1254 O O . GLU A 1 145 ? 0.040 -9.410 8.558 1.00 81.19 145 GLU A O 1
ATOM 1259 N N . LEU A 1 146 ? 1.924 -9.934 9.661 1.00 85.44 146 LEU A N 1
ATOM 1260 C CA . LEU A 1 146 ? 1.294 -9.934 10.979 1.00 85.44 146 LEU A CA 1
ATOM 1261 C C . LEU A 1 146 ? 0.763 -8.540 11.341 1.00 85.44 146 LEU A C 1
ATOM 1263 O O . LEU A 1 146 ? -0.396 -8.411 11.738 1.00 85.44 146 LEU A O 1
ATOM 1267 N N . ILE A 1 147 ? 1.572 -7.489 11.153 1.00 87.56 147 ILE A N 1
ATOM 1268 C CA . ILE A 1 147 ? 1.127 -6.105 11.392 1.00 87.56 147 ILE A CA 1
ATOM 1269 C C . ILE A 1 147 ? 0.005 -5.730 10.423 1.00 87.56 147 ILE A C 1
ATOM 1271 O O . ILE A 1 147 ? -0.995 -5.141 10.838 1.00 87.56 147 ILE A O 1
ATOM 1275 N N . ARG A 1 148 ? 0.149 -6.080 9.141 1.00 84.12 148 ARG A N 1
ATOM 1276 C CA . ARG A 1 148 ? -0.847 -5.791 8.109 1.00 84.12 148 ARG A CA 1
ATOM 1277 C C . ARG A 1 148 ? -2.194 -6.403 8.468 1.00 84.12 148 ARG A C 1
ATOM 1279 O O . ARG A 1 148 ? -3.202 -5.707 8.420 1.00 84.12 148 ARG A O 1
ATOM 1286 N N . THR A 1 149 ? -2.216 -7.677 8.841 1.00 82.81 149 THR A N 1
ATOM 1287 C CA . THR A 1 149 ? -3.447 -8.404 9.179 1.00 82.81 149 THR A CA 1
ATOM 1288 C C . THR A 1 149 ? -4.177 -7.743 10.347 1.00 82.81 149 THR A C 1
ATOM 1290 O O . THR A 1 149 ? -5.386 -7.514 10.277 1.00 82.81 149 THR A O 1
ATOM 1293 N N . GLU A 1 150 ? -3.439 -7.354 11.388 1.00 88.06 150 GLU A N 1
ATOM 1294 C CA . GLU A 1 150 ? -3.993 -6.620 12.530 1.00 88.06 150 GLU A CA 1
ATOM 1295 C C . GLU A 1 150 ? -4.546 -5.246 12.103 1.00 88.06 150 GLU A C 1
ATOM 1297 O O . GLU A 1 150 ? -5.645 -4.870 12.510 1.00 88.06 150 GLU A O 1
ATOM 1302 N N . LEU A 1 151 ? -3.854 -4.515 11.220 1.00 86.94 151 LEU A N 1
ATOM 1303 C CA . LEU A 1 151 ? -4.327 -3.225 10.700 1.00 86.94 151 LEU A CA 1
ATOM 1304 C C . LEU A 1 151 ? -5.547 -3.351 9.772 1.00 86.94 151 LEU A C 1
ATOM 1306 O O . LEU A 1 151 ? -6.435 -2.502 9.824 1.00 86.94 151 LEU A O 1
ATOM 1310 N N . VAL A 1 152 ? -5.646 -4.397 8.948 1.00 82.94 152 VAL A N 1
ATOM 1311 C CA . VAL A 1 152 ? -6.842 -4.669 8.124 1.00 82.94 152 VAL A CA 1
ATOM 1312 C C . VAL A 1 152 ? -8.046 -4.967 9.018 1.00 82.94 152 VAL A C 1
ATOM 1314 O O . VAL A 1 152 ? -9.135 -4.424 8.810 1.00 82.94 152 VAL A O 1
ATOM 1317 N N . SER A 1 153 ? -7.834 -5.777 10.055 1.00 85.81 153 SER A N 1
ATOM 1318 C CA . SER A 1 153 ? -8.840 -6.085 11.072 1.00 85.81 153 SER A CA 1
ATOM 1319 C C . SER A 1 153 ? -9.285 -4.825 11.825 1.00 85.81 153 SER A C 1
ATOM 1321 O O . SER A 1 153 ? -10.485 -4.591 11.982 1.00 85.81 153 SER A O 1
ATOM 1323 N N . TYR A 1 154 ? -8.335 -3.965 12.211 1.00 89.81 154 TYR A N 1
ATOM 1324 C CA . TYR A 1 154 ? -8.598 -2.658 12.821 1.00 89.81 154 TYR A CA 1
ATOM 1325 C C . TYR A 1 154 ? -9.466 -1.788 11.906 1.00 89.81 154 TYR A C 1
ATOM 1327 O O . TYR A 1 154 ? -10.508 -1.295 12.328 1.00 89.81 154 TYR A O 1
ATOM 1335 N N . SER A 1 155 ? -9.059 -1.615 10.646 1.00 86.12 155 SER A N 1
ATOM 1336 C CA . SER A 1 155 ? -9.766 -0.780 9.665 1.00 86.12 155 SER A CA 1
ATOM 1337 C C . SER A 1 155 ? -11.213 -1.231 9.466 1.00 86.12 155 SER A C 1
ATOM 1339 O O . SER A 1 155 ? -12.134 -0.416 9.516 1.00 86.12 155 SER A O 1
ATOM 1341 N N . THR A 1 156 ? -11.414 -2.544 9.322 1.00 86.00 156 THR A N 1
ATOM 1342 C CA . THR A 1 156 ? -12.743 -3.149 9.162 1.00 86.00 156 THR A CA 1
ATOM 1343 C C . THR A 1 156 ? -13.630 -2.840 10.365 1.00 86.00 156 THR A C 1
ATOM 1345 O O . THR A 1 156 ? -14.760 -2.384 10.207 1.00 86.00 156 THR A O 1
ATOM 1348 N N . LYS A 1 157 ? -13.100 -3.023 11.580 1.00 90.81 157 LYS A N 1
ATOM 1349 C CA . LYS A 1 157 ? -13.820 -2.726 12.824 1.00 90.81 157 LYS A CA 1
ATOM 1350 C C . LYS A 1 157 ? -14.165 -1.255 12.954 1.00 90.81 157 LYS A C 1
ATOM 1352 O O . LYS A 1 157 ? -15.299 -0.942 13.292 1.00 90.81 157 LYS A O 1
ATOM 1357 N N . LEU A 1 158 ? -13.229 -0.361 12.646 1.00 90.31 158 LEU A N 1
ATOM 1358 C CA . LEU A 1 158 ? -13.467 1.078 12.683 1.00 90.31 158 LEU A CA 1
ATOM 1359 C C . LEU A 1 158 ? -14.607 1.477 11.734 1.00 90.31 158 LEU A C 1
ATOM 1361 O O . LEU A 1 158 ? -15.525 2.186 12.143 1.00 90.31 158 LEU A O 1
ATOM 1365 N N . MET A 1 159 ? -14.583 0.975 10.496 1.00 88.44 159 MET A N 1
ATOM 1366 C CA . MET A 1 159 ? -15.663 1.173 9.526 1.00 88.44 159 MET A CA 1
ATOM 1367 C C . MET A 1 159 ? -17.000 0.634 10.058 1.00 88.44 159 MET A C 1
ATOM 1369 O O . MET A 1 159 ? -18.009 1.335 9.990 1.00 88.44 159 MET A O 1
ATOM 1373 N N . TYR A 1 160 ? -17.019 -0.588 10.597 1.00 91.44 160 TYR A N 1
ATOM 1374 C CA . TYR A 1 160 ? -18.246 -1.207 11.107 1.00 91.44 160 TYR A CA 1
ATOM 1375 C C . TYR A 1 160 ? -18.810 -0.444 12.295 1.00 91.44 160 TYR A C 1
ATOM 1377 O O . TYR A 1 160 ? -20.008 -0.187 12.331 1.00 91.44 160 TYR A O 1
ATOM 1385 N N . CYS A 1 161 ? -17.963 -0.011 13.226 1.00 92.06 161 CYS A N 1
ATOM 1386 C CA . CYS A 1 161 ? -18.405 0.795 14.351 1.00 92.06 161 CYS A CA 1
ATOM 1387 C C . CYS A 1 161 ? -19.038 2.113 13.895 1.00 92.06 161 CYS A C 1
ATOM 1389 O O . CYS A 1 161 ? -20.122 2.440 14.371 1.00 92.06 161 CYS A O 1
ATOM 1391 N N . LYS A 1 162 ? -18.426 2.828 12.938 1.00 90.25 162 LYS A N 1
ATOM 1392 C CA . LYS A 1 162 ? -19.000 4.063 12.374 1.00 90.25 162 LYS A CA 1
ATOM 1393 C C . LYS A 1 162 ? -20.384 3.814 11.755 1.00 90.25 162 LYS A C 1
ATOM 1395 O O . LYS A 1 162 ? -21.322 4.548 12.053 1.00 90.25 162 LYS A O 1
ATOM 1400 N N . LYS A 1 163 ? -20.533 2.748 10.956 1.00 90.31 163 LYS A N 1
ATOM 1401 C CA . LYS A 1 163 ? -21.821 2.355 10.349 1.00 90.31 163 LYS A CA 1
ATOM 1402 C C . LYS A 1 163 ? -22.873 1.976 11.395 1.00 90.31 163 LYS A C 1
ATOM 1404 O O . LYS A 1 163 ? -24.012 2.414 11.300 1.00 90.31 163 LYS A O 1
ATOM 1409 N N . ILE A 1 164 ? -22.499 1.177 12.396 1.00 90.69 164 ILE A N 1
ATOM 1410 C CA . ILE A 1 164 ? -23.406 0.747 13.469 1.00 90.69 164 ILE A CA 1
ATOM 1411 C C . ILE A 1 164 ? -23.872 1.946 14.294 1.00 90.69 164 ILE A C 1
ATOM 1413 O O . ILE A 1 164 ? -25.048 2.012 14.632 1.00 90.69 164 ILE A O 1
ATOM 1417 N N . VAL A 1 165 ? -22.979 2.882 14.623 1.00 88.88 165 VAL A N 1
ATOM 1418 C CA . VAL A 1 165 ? -23.348 4.078 15.391 1.00 88.88 165 VAL A CA 1
ATOM 1419 C C . VAL A 1 165 ? -24.279 4.979 14.587 1.00 88.88 165 VAL A C 1
ATOM 1421 O O . VAL A 1 165 ? -25.338 5.307 15.105 1.00 88.88 165 VAL A O 1
ATOM 1424 N N . SER A 1 166 ? -23.980 5.272 13.315 1.00 87.81 166 SER A N 1
ATOM 1425 C CA . SER A 1 166 ? -24.913 6.004 12.436 1.00 87.81 166 SER A CA 1
ATOM 1426 C C . SER A 1 166 ? -26.274 5.299 12.355 1.00 87.81 166 SER A C 1
ATOM 1428 O O . SER A 1 166 ? -27.305 5.923 12.593 1.00 87.81 166 SER A O 1
ATOM 1430 N N . PHE A 1 167 ? -26.301 3.974 12.182 1.00 85.19 167 PHE A N 1
ATOM 1431 C CA . PHE A 1 167 ? -27.550 3.210 12.212 1.00 85.19 167 PHE A CA 1
ATOM 1432 C C . PHE A 1 167 ? -28.308 3.363 13.544 1.00 85.19 167 PHE A C 1
ATOM 1434 O O . PHE A 1 167 ? -29.514 3.603 13.544 1.00 85.19 167 PHE A O 1
ATOM 1441 N N . LEU A 1 168 ? -27.624 3.241 14.687 1.00 83.38 168 LEU A N 1
ATOM 1442 C CA . LEU A 1 168 ? -28.228 3.330 16.023 1.00 83.38 168 LEU A CA 1
ATOM 1443 C C . LEU A 1 168 ? -28.668 4.750 16.415 1.00 83.38 168 LEU A C 1
ATOM 1445 O O . LEU A 1 168 ? -29.614 4.885 17.190 1.00 83.38 168 LEU A O 1
ATOM 1449 N N . GLU A 1 169 ? -27.992 5.786 15.928 1.00 82.00 169 GLU A N 1
ATOM 1450 C CA . GLU A 1 169 ? -28.255 7.184 16.289 1.00 82.00 169 GLU A CA 1
ATOM 1451 C C . GLU A 1 169 ? -29.196 7.888 15.306 1.00 82.00 169 GLU A C 1
ATOM 1453 O O . GLU A 1 169 ? -29.990 8.730 15.721 1.00 82.00 169 GLU A O 1
ATOM 1458 N N . GLU A 1 170 ? -29.149 7.541 14.020 1.00 78.00 170 GLU A N 1
ATOM 1459 C CA . GLU A 1 170 ? -29.861 8.272 12.966 1.00 78.00 170 GLU A CA 1
ATOM 1460 C C . GLU A 1 170 ? -31.093 7.504 12.465 1.00 78.00 170 GLU A C 1
ATOM 1462 O O . GLU A 1 170 ? -32.155 8.100 12.272 1.00 78.00 170 GLU A O 1
ATOM 1467 N N . GLU A 1 171 ? -30.997 6.179 12.309 1.00 71.69 171 GLU A N 1
ATOM 1468 C CA . GLU A 1 171 ? -32.063 5.351 11.718 1.00 71.69 171 GLU A CA 1
ATOM 1469 C C . GLU A 1 171 ? -32.928 4.635 12.770 1.00 71.69 171 GLU A C 1
ATOM 1471 O O . GLU A 1 171 ? -34.152 4.526 12.635 1.00 71.69 171 GLU A O 1
ATOM 1476 N N . PHE A 1 172 ? -32.304 4.140 13.838 1.00 66.12 172 PHE A N 1
ATOM 1477 C CA . PHE A 1 172 ? -32.949 3.354 14.891 1.00 66.12 172 PHE A CA 1
ATOM 1478 C C . PHE A 1 172 ? -33.964 4.147 15.738 1.00 66.12 172 PHE A C 1
ATOM 1480 O O . PHE A 1 172 ? -35.031 3.602 16.036 1.00 66.12 172 PHE A O 1
ATOM 1487 N N . PRO A 1 173 ? -33.734 5.430 16.099 1.00 60.88 173 PRO A N 1
ATOM 1488 C CA . PRO A 1 173 ? -34.719 6.211 16.853 1.00 60.88 173 PRO A CA 1
ATOM 1489 C C . PRO A 1 173 ? -36.001 6.486 16.061 1.00 60.88 173 PRO A C 1
ATOM 1491 O O . PRO A 1 173 ? -37.046 6.732 16.660 1.00 60.88 173 PRO A O 1
ATOM 1494 N N . GLN A 1 174 ? -35.931 6.427 14.727 1.00 58.09 174 GLN A N 1
ATOM 1495 C CA . GLN A 1 174 ? -37.057 6.704 13.836 1.00 58.09 174 GLN A CA 1
ATOM 1496 C C . GLN A 1 174 ? -37.934 5.463 13.591 1.00 58.09 174 GLN A C 1
ATOM 1498 O O . GLN A 1 174 ? -39.143 5.601 13.428 1.00 58.09 174 GLN A O 1
ATOM 1503 N N . ASN A 1 175 ? -37.356 4.253 13.625 1.00 57.22 175 ASN A N 1
ATOM 1504 C CA . ASN A 1 175 ? -38.017 3.022 13.161 1.00 57.22 175 ASN A CA 1
ATOM 1505 C C . ASN A 1 175 ? -38.417 2.021 14.270 1.00 57.22 175 ASN A C 1
ATOM 1507 O O . ASN A 1 175 ? -39.031 0.991 13.990 1.00 57.22 175 ASN A O 1
ATOM 1511 N N . GLY A 1 176 ? -38.148 2.327 15.545 1.00 54.44 176 GLY A N 1
ATOM 1512 C CA . GLY A 1 176 ? -38.587 1.532 16.703 1.00 54.44 176 GLY A CA 1
ATOM 1513 C C . GLY A 1 176 ? -37.493 0.649 17.321 1.00 54.44 176 GLY A C 1
ATOM 1514 O O . GLY A 1 176 ? -36.367 0.594 16.850 1.00 54.44 176 GLY A O 1
ATOM 1515 N N . VAL A 1 177 ? -37.802 -0.043 18.430 1.00 58.84 177 VAL A N 1
ATOM 1516 C CA . VAL A 1 177 ? -36.792 -0.712 19.282 1.00 58.84 177 VAL A CA 1
ATOM 1517 C C . VAL A 1 177 ? -36.840 -2.242 19.176 1.00 58.84 177 VAL A C 1
ATOM 1519 O O . VAL A 1 177 ? -37.830 -2.872 19.554 1.00 58.84 177 VAL A O 1
ATOM 1522 N N . LEU A 1 178 ? -35.721 -2.859 18.781 1.00 65.88 178 LEU A N 1
ATOM 1523 C CA . LEU A 1 178 ? -35.422 -4.282 18.996 1.00 65.88 178 LEU A CA 1
ATOM 1524 C C . LEU A 1 178 ? -34.299 -4.440 20.033 1.00 65.88 178 LEU A C 1
ATOM 1526 O O . LEU A 1 178 ? -33.122 -4.518 19.687 1.00 65.88 178 LEU A O 1
ATOM 1530 N N . LEU A 1 179 ? -34.673 -4.539 21.314 1.00 68.12 179 LEU A N 1
ATOM 1531 C CA . LEU A 1 179 ? -33.742 -4.568 22.456 1.00 68.12 179 LEU A CA 1
ATOM 1532 C C . LEU A 1 179 ? -32.589 -5.578 22.310 1.00 68.12 179 LEU A C 1
ATOM 1534 O O . LEU A 1 179 ? -31.472 -5.297 22.738 1.00 68.12 179 LEU A O 1
ATOM 1538 N N . LEU A 1 180 ? -32.844 -6.755 21.727 1.00 73.19 180 LEU A N 1
ATOM 1539 C CA . LEU A 1 180 ? -31.824 -7.795 21.557 1.00 73.19 180 LEU A CA 1
ATOM 1540 C C . LEU A 1 180 ? -30.779 -7.426 20.496 1.00 73.19 180 LEU A C 1
ATOM 1542 O O . LEU A 1 180 ? -29.588 -7.590 20.750 1.00 73.19 180 LEU A O 1
ATOM 1546 N N . HIS A 1 181 ? -31.197 -6.871 19.355 1.00 79.81 181 HIS A N 1
ATOM 1547 C CA . HIS A 1 181 ? -30.270 -6.442 18.305 1.00 79.81 181 HIS A CA 1
ATOM 1548 C C . HIS A 1 181 ? -29.474 -5.210 18.735 1.00 79.81 181 HIS A C 1
ATOM 1550 O O . HIS A 1 181 ? -28.272 -5.159 18.495 1.00 79.81 181 HIS A O 1
ATOM 1556 N N . THR A 1 182 ? -30.089 -4.276 19.469 1.00 78.94 182 THR A N 1
ATOM 1557 C CA . THR A 1 182 ? -29.365 -3.153 20.087 1.00 78.94 182 THR A CA 1
ATOM 1558 C C . THR A 1 182 ? -28.301 -3.643 21.063 1.00 78.94 182 THR A C 1
ATOM 1560 O O . THR A 1 182 ? -27.174 -3.163 21.037 1.00 78.94 182 THR A O 1
ATOM 1563 N N . ARG A 1 183 ? -28.629 -4.622 21.919 1.00 82.12 183 ARG A N 1
ATOM 1564 C CA . ARG A 1 183 ? -27.650 -5.221 22.840 1.00 82.12 183 ARG A CA 1
ATOM 1565 C C . ARG A 1 183 ? -26.501 -5.875 22.082 1.00 82.12 183 ARG A C 1
ATOM 1567 O O . ARG A 1 183 ? -25.357 -5.620 22.428 1.00 82.12 183 ARG A O 1
ATOM 1574 N N . PHE A 1 184 ? -26.802 -6.660 21.050 1.00 86.50 184 PHE A N 1
ATOM 1575 C CA . PHE A 1 184 ? -25.786 -7.295 20.212 1.00 86.50 184 PHE A CA 1
ATOM 1576 C C . PHE A 1 184 ? -24.857 -6.266 19.554 1.00 86.50 184 PHE A C 1
ATOM 1578 O O . PHE A 1 184 ? -23.640 -6.377 19.682 1.00 86.50 184 PHE A O 1
ATOM 1585 N N . LEU A 1 185 ? -25.421 -5.233 18.919 1.00 89.31 185 LEU A N 1
ATOM 1586 C CA . LEU A 1 185 ? -24.659 -4.158 18.282 1.00 89.31 185 LEU A CA 1
ATOM 1587 C C . LEU A 1 185 ? -23.794 -3.396 19.296 1.00 89.31 185 LEU A C 1
ATOM 1589 O O . LEU A 1 185 ? -22.612 -3.184 19.052 1.00 89.31 185 LEU A O 1
ATOM 1593 N N . ASN A 1 186 ? -24.332 -3.073 20.474 1.00 86.56 186 ASN A N 1
ATOM 1594 C CA . ASN A 1 186 ? -23.562 -2.439 21.547 1.00 86.56 186 ASN A CA 1
ATOM 1595 C C . ASN A 1 186 ? -22.433 -3.337 22.072 1.00 86.56 186 ASN A C 1
ATOM 1597 O O . ASN A 1 186 ? -21.340 -2.852 22.364 1.00 86.56 186 ASN A O 1
ATOM 1601 N N . THR A 1 187 ? -22.662 -4.646 22.198 1.00 87.44 187 THR A N 1
ATOM 1602 C CA . THR A 1 187 ? -21.601 -5.597 22.553 1.00 87.44 187 THR A CA 1
ATOM 1603 C C . THR A 1 187 ? -20.518 -5.624 21.479 1.00 87.44 187 THR A C 1
ATOM 1605 O O . THR A 1 187 ? -19.344 -5.528 21.826 1.00 87.44 187 THR A O 1
ATOM 1608 N N . PHE A 1 188 ? -20.896 -5.671 20.197 1.00 91.31 188 PHE A N 1
ATOM 1609 C CA . PHE A 1 188 ? -19.944 -5.600 19.090 1.00 91.31 188 PHE A CA 1
ATOM 1610 C C . PHE A 1 188 ? -19.099 -4.324 19.157 1.00 91.31 188 PHE A C 1
ATOM 1612 O O . PHE A 1 188 ? -17.876 -4.421 19.110 1.00 91.31 188 PHE A O 1
ATOM 1619 N N . LEU A 1 189 ? -19.721 -3.150 19.336 1.00 90.50 189 LEU A N 1
ATOM 1620 C CA . LEU A 1 189 ? -19.015 -1.869 19.465 1.00 90.50 189 LEU A CA 1
ATOM 1621 C C . LEU A 1 189 ? -17.964 -1.915 20.582 1.00 90.50 189 LEU A C 1
ATOM 1623 O O . LEU A 1 189 ? -16.801 -1.586 20.353 1.00 90.50 189 LEU A O 1
ATOM 1627 N N . ASN A 1 190 ? -18.347 -2.384 21.772 1.00 85.88 190 ASN A N 1
ATOM 1628 C CA . ASN A 1 190 ? -17.439 -2.465 22.917 1.00 85.88 190 ASN A CA 1
ATOM 1629 C C . ASN A 1 190 ? -16.263 -3.421 22.664 1.00 85.88 190 ASN A C 1
ATOM 1631 O O . ASN A 1 190 ? -15.112 -3.087 22.966 1.00 85.88 190 ASN A O 1
ATOM 1635 N N . THR A 1 191 ? -16.533 -4.598 22.096 1.00 88.81 191 THR A N 1
ATOM 1636 C CA . THR A 1 191 ? -15.493 -5.582 21.769 1.00 88.81 191 THR A CA 1
ATOM 1637 C C . THR A 1 191 ? -14.559 -5.049 20.688 1.00 88.81 191 THR A C 1
ATOM 1639 O O . THR A 1 191 ? -13.343 -5.116 20.846 1.00 88.81 191 THR A O 1
ATOM 1642 N N . ALA A 1 192 ? -15.104 -4.450 19.630 1.00 92.25 192 ALA A N 1
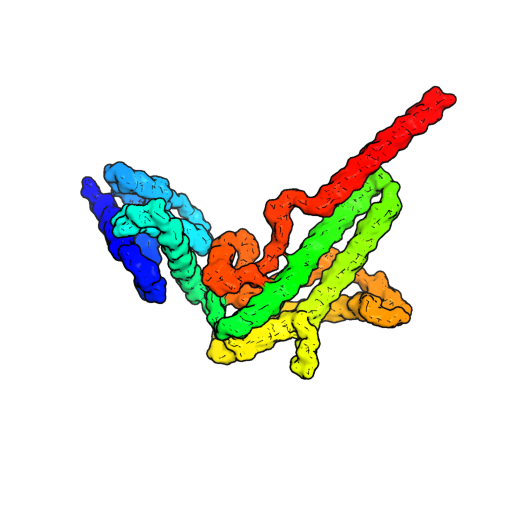ATOM 1643 C CA . ALA A 1 192 ? -14.332 -3.889 18.532 1.00 92.25 192 ALA A CA 1
ATOM 1644 C C . ALA A 1 192 ? -13.402 -2.760 19.001 1.00 92.25 192 ALA A C 1
ATOM 1646 O O . ALA A 1 192 ? -12.222 -2.763 18.653 1.00 92.25 192 ALA A O 1
ATOM 1647 N N . VAL A 1 193 ? -13.895 -1.834 19.834 1.00 89.56 193 VAL A N 1
ATOM 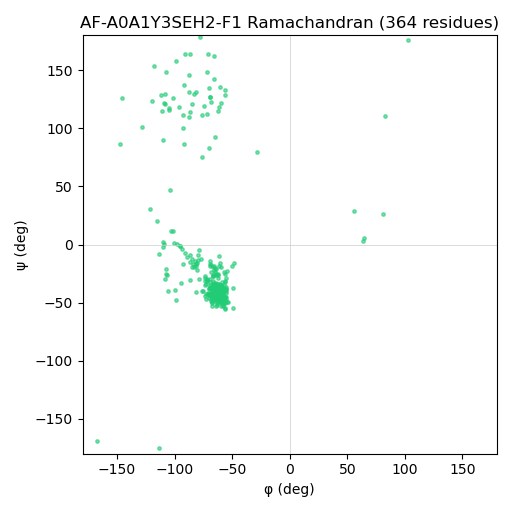1648 C CA . VAL A 1 193 ? -13.070 -0.770 20.434 1.00 89.56 193 VAL A CA 1
ATOM 1649 C C . VAL A 1 193 ? -11.964 -1.359 21.309 1.00 89.56 193 VAL A C 1
ATOM 1651 O O . VAL A 1 193 ? -10.805 -0.965 21.181 1.00 89.56 193 VAL A O 1
ATOM 1654 N N . SER A 1 194 ? -12.289 -2.349 22.143 1.00 87.19 194 SER A N 1
ATOM 1655 C CA . SER A 1 194 ? -11.305 -3.027 22.996 1.00 87.19 194 SER A CA 1
ATOM 1656 C C . SER A 1 194 ? -10.199 -3.695 22.175 1.00 87.19 194 SER A C 1
ATOM 1658 O O . SER A 1 194 ? -9.017 -3.535 22.473 1.00 87.19 194 SER A O 1
ATOM 1660 N N . GLU A 1 195 ? -10.560 -4.399 21.104 1.00 89.62 195 GLU A N 1
ATOM 1661 C CA . GLU A 1 195 ? -9.597 -5.035 20.206 1.00 89.62 195 GLU A CA 1
ATOM 1662 C C . GLU A 1 195 ? -8.729 -4.017 19.462 1.00 89.62 195 GLU A C 1
ATOM 1664 O O . GLU A 1 195 ? -7.514 -4.197 19.391 1.00 89.62 195 GLU A O 1
ATOM 1669 N N . MET A 1 196 ? -9.310 -2.924 18.959 1.00 91.44 196 MET A N 1
ATOM 1670 C CA . MET A 1 196 ? -8.556 -1.839 18.320 1.00 91.44 196 MET A CA 1
ATOM 1671 C C . MET A 1 196 ? -7.530 -1.222 19.283 1.00 91.44 196 MET A C 1
ATOM 1673 O O . MET A 1 196 ? -6.370 -1.023 18.912 1.00 91.44 196 MET A O 1
ATOM 1677 N N . ILE A 1 197 ? -7.910 -0.993 20.544 1.00 88.75 197 ILE A N 1
ATOM 1678 C CA . ILE A 1 197 ? -6.991 -0.530 21.593 1.00 88.75 197 ILE A CA 1
ATOM 1679 C C . ILE A 1 197 ? -5.866 -1.546 21.818 1.00 88.75 197 ILE A C 1
ATOM 1681 O O . ILE A 1 197 ? -4.695 -1.169 21.856 1.00 88.75 197 ILE A O 1
ATOM 1685 N N . LEU A 1 198 ? -6.186 -2.840 21.921 1.00 87.69 198 LEU A N 1
ATOM 1686 C CA . LEU A 1 198 ? -5.178 -3.890 22.091 1.00 87.69 198 LEU A CA 1
ATOM 1687 C C . LEU A 1 198 ? -4.195 -3.936 20.917 1.00 87.69 198 LEU A C 1
ATOM 1689 O O . LEU A 1 198 ? -2.991 -4.034 21.149 1.00 87.69 198 LEU A O 1
ATOM 1693 N N . VAL A 1 199 ? -4.676 -3.824 19.676 1.00 89.44 199 VAL A N 1
ATOM 1694 C CA . VAL A 1 199 ? -3.818 -3.754 18.484 1.00 89.44 199 VAL A CA 1
ATOM 1695 C C . VAL A 1 199 ? -2.886 -2.549 18.561 1.00 89.44 199 VAL A C 1
ATOM 1697 O O . VAL A 1 199 ? -1.676 -2.722 18.425 1.00 89.44 199 VAL A O 1
ATOM 1700 N N . ALA A 1 200 ? -3.401 -1.352 18.858 1.00 89.00 200 ALA A N 1
ATOM 1701 C CA . ALA A 1 200 ? -2.565 -0.161 19.020 1.00 89.00 200 ALA A CA 1
ATOM 1702 C C . ALA A 1 200 ? -1.471 -0.380 20.085 1.00 89.00 200 ALA A C 1
ATOM 1704 O O . ALA A 1 200 ? -0.292 -0.122 19.834 1.00 89.00 200 ALA A O 1
ATOM 1705 N N . MET A 1 201 ? -1.826 -0.967 21.233 1.00 86.12 201 MET A N 1
ATOM 1706 C CA . MET A 1 201 ? -0.867 -1.279 22.298 1.00 86.12 201 MET A CA 1
ATOM 1707 C C . MET A 1 201 ? 0.213 -2.278 21.863 1.00 86.12 201 MET A C 1
ATOM 1709 O O . MET A 1 201 ? 1.364 -2.118 22.268 1.00 86.12 201 MET A O 1
ATOM 1713 N N . LYS A 1 202 ? -0.122 -3.287 21.044 1.00 87.06 202 LYS A N 1
ATOM 1714 C CA . LYS A 1 202 ? 0.863 -4.229 20.479 1.00 87.06 202 LYS A CA 1
ATOM 1715 C C . LYS A 1 202 ? 1.831 -3.512 19.534 1.00 87.06 202 LYS A C 1
ATOM 1717 O O . LYS A 1 202 ? 3.043 -3.651 19.678 1.00 87.06 202 LYS A O 1
ATOM 1722 N N . LEU A 1 203 ? 1.307 -2.705 18.607 1.00 89.62 203 LEU A N 1
ATOM 1723 C CA . LEU A 1 203 ? 2.102 -2.024 17.577 1.00 89.62 203 LEU A CA 1
ATOM 1724 C C . LEU A 1 203 ? 3.158 -1.081 18.163 1.00 89.62 203 LEU A C 1
ATOM 1726 O O . LEU A 1 203 ? 4.270 -0.999 17.637 1.00 89.62 203 LEU A O 1
ATOM 1730 N N . PHE A 1 204 ? 2.833 -0.403 19.266 1.00 88.62 204 PHE A N 1
ATOM 1731 C CA . PHE A 1 204 ? 3.721 0.549 19.941 1.00 88.62 204 PHE A CA 1
ATOM 1732 C C . PHE A 1 204 ? 4.376 -0.002 21.215 1.00 88.62 204 PHE A C 1
ATOM 1734 O O . PHE A 1 204 ? 4.994 0.759 21.965 1.00 88.62 204 PHE A O 1
ATOM 1741 N N . ALA A 1 205 ? 4.281 -1.311 21.468 1.00 78.81 205 ALA A N 1
ATOM 1742 C CA . ALA A 1 205 ? 4.957 -1.938 22.594 1.00 78.81 205 ALA A CA 1
ATOM 1743 C C . ALA A 1 205 ? 6.479 -1.750 22.486 1.00 78.81 205 ALA A C 1
ATOM 1745 O O . ALA A 1 205 ? 7.085 -1.929 21.427 1.00 78.81 205 ALA A O 1
ATOM 1746 N N . THR A 1 206 ? 7.117 -1.399 23.604 1.00 68.19 206 THR A N 1
ATOM 1747 C CA . THR A 1 206 ? 8.579 -1.356 23.687 1.00 68.19 206 THR A CA 1
ATOM 1748 C C . THR A 1 206 ? 9.132 -2.774 23.624 1.00 68.19 206 THR A C 1
ATOM 1750 O O . THR A 1 206 ? 8.738 -3.621 24.429 1.00 68.19 206 THR A O 1
ATOM 1753 N N . THR A 1 207 ? 10.063 -3.022 22.705 1.00 61.72 207 THR A N 1
ATOM 1754 C CA . THR A 1 207 ? 10.698 -4.329 22.525 1.00 61.72 207 THR A CA 1
ATOM 1755 C C . THR A 1 207 ? 11.420 -4.758 23.804 1.00 61.72 207 THR A C 1
ATOM 1757 O O . THR A 1 207 ? 12.340 -4.073 24.253 1.00 61.72 207 THR A O 1
ATOM 1760 N N . ASN A 1 208 ? 11.062 -5.911 24.377 1.00 58.03 208 ASN A N 1
ATOM 1761 C CA . ASN A 1 208 ? 11.908 -6.559 25.375 1.00 58.03 208 ASN A CA 1
ATOM 1762 C C . ASN A 1 208 ? 12.845 -7.545 24.668 1.00 58.03 208 ASN A C 1
ATOM 1764 O O . ASN A 1 208 ? 12.553 -8.736 24.540 1.00 58.03 208 ASN A O 1
ATOM 1768 N N . THR A 1 209 ? 13.989 -7.036 24.212 1.00 51.16 209 THR A N 1
ATOM 1769 C CA . THR A 1 209 ? 15.003 -7.807 23.473 1.00 51.16 209 THR A CA 1
ATOM 1770 C C . THR A 1 209 ? 15.570 -8.989 24.262 1.00 51.16 209 THR A C 1
ATOM 1772 O O . THR A 1 209 ? 16.080 -9.923 23.656 1.00 51.16 209 THR A O 1
ATOM 1775 N N . SER A 1 210 ? 15.442 -8.995 25.595 1.00 51.59 210 SER A N 1
ATOM 1776 C CA . SER A 1 210 ? 15.913 -10.096 26.447 1.00 51.59 210 SER A CA 1
ATOM 1777 C C . SER A 1 210 ? 14.968 -11.302 26.503 1.00 51.59 210 SER A C 1
ATOM 1779 O O . SER A 1 210 ? 15.416 -12.401 26.816 1.00 51.59 210 SER A O 1
ATOM 1781 N N . LYS A 1 211 ? 13.676 -11.117 26.193 1.00 54.38 211 LYS A N 1
ATOM 1782 C CA . LYS A 1 211 ? 12.652 -12.171 26.301 1.00 54.38 211 LYS A CA 1
ATOM 1783 C C . LYS A 1 211 ? 12.058 -12.619 24.969 1.00 54.38 211 LYS A C 1
ATOM 1785 O O . LYS A 1 211 ? 11.330 -13.601 24.948 1.00 54.38 211 LYS A O 1
ATOM 1790 N N . ASN A 1 212 ? 12.366 -11.933 23.864 1.00 51.53 212 ASN A N 1
ATOM 1791 C CA . ASN A 1 212 ? 11.718 -12.180 22.569 1.00 51.53 212 ASN A CA 1
ATOM 1792 C C . ASN A 1 212 ? 10.178 -12.058 22.648 1.00 51.53 212 ASN A C 1
ATOM 1794 O O . ASN A 1 212 ? 9.443 -12.703 21.905 1.00 51.53 212 ASN A O 1
ATOM 1798 N N . GLU A 1 213 ? 9.691 -11.224 23.568 1.00 52.56 213 GLU A N 1
ATOM 1799 C CA . GLU A 1 213 ? 8.271 -11.016 23.837 1.00 52.56 213 GLU A CA 1
ATOM 1800 C C . GLU A 1 213 ? 7.855 -9.630 23.325 1.00 52.56 213 GLU A C 1
ATOM 1802 O O . GLU A 1 213 ? 8.469 -8.617 23.680 1.00 52.56 213 GLU A O 1
ATOM 1807 N N . ASN A 1 214 ? 6.764 -9.613 22.551 1.00 62.00 214 ASN A N 1
ATOM 1808 C CA . ASN A 1 214 ? 6.093 -8.468 21.918 1.00 62.00 214 ASN A CA 1
ATOM 1809 C C . ASN A 1 214 ? 6.704 -7.996 20.590 1.00 62.00 214 ASN A C 1
ATOM 1811 O O . ASN A 1 214 ? 7.778 -7.397 20.547 1.00 62.00 214 ASN A O 1
ATOM 1815 N N . PHE A 1 215 ? 5.940 -8.227 19.518 1.00 73.69 215 PHE A N 1
ATOM 1816 C CA . PHE A 1 215 ? 6.235 -7.799 18.156 1.00 73.69 215 PHE A CA 1
ATOM 1817 C C . PHE A 1 215 ? 5.421 -6.555 17.776 1.00 73.69 215 PHE A C 1
ATOM 1819 O O . PHE A 1 215 ? 4.200 -6.535 17.911 1.00 73.69 215 PHE A O 1
ATOM 1826 N N . GLY A 1 216 ? 6.124 -5.514 17.319 1.00 87.44 216 GLY A N 1
ATOM 1827 C CA . GLY A 1 216 ? 5.578 -4.205 16.957 1.00 87.44 216 GLY A CA 1
ATOM 1828 C C . GLY A 1 216 ? 6.599 -3.362 16.183 1.00 87.44 216 GLY A C 1
ATOM 1829 O O . GLY A 1 216 ? 7.658 -3.855 15.783 1.00 87.44 216 GLY A O 1
ATOM 1830 N N . PHE A 1 217 ? 6.318 -2.073 15.982 1.00 90.38 217 PHE A N 1
ATOM 1831 C CA . PHE A 1 217 ? 7.118 -1.207 15.106 1.00 90.38 217 PHE A CA 1
ATOM 1832 C C . PHE A 1 217 ? 8.574 -1.043 15.547 1.00 90.38 217 PHE A C 1
ATOM 1834 O O . PHE A 1 217 ? 9.461 -0.945 14.700 1.00 90.38 217 PHE A O 1
ATOM 1841 N N . TYR A 1 218 ? 8.848 -1.032 16.854 1.00 88.19 218 TYR A N 1
ATOM 1842 C CA . TYR A 1 218 ? 10.221 -0.955 17.361 1.00 88.19 218 TYR A CA 1
ATOM 1843 C C . TYR A 1 218 ? 11.025 -2.205 16.995 1.00 88.19 218 TYR A C 1
ATOM 1845 O O . TYR A 1 218 ? 12.127 -2.077 16.470 1.00 88.19 218 TYR A O 1
ATOM 1853 N N . GLN A 1 219 ? 10.453 -3.400 17.169 1.00 87.31 219 GLN A N 1
ATOM 1854 C CA . GLN A 1 219 ? 11.125 -4.641 16.787 1.00 87.31 219 GLN A CA 1
ATOM 1855 C C . GLN A 1 219 ? 11.315 -4.743 15.271 1.00 87.31 219 GLN A C 1
ATOM 1857 O O . GLN A 1 219 ? 12.380 -5.162 14.826 1.00 87.31 219 GLN A O 1
ATOM 1862 N N . LEU A 1 220 ? 10.318 -4.333 14.475 1.00 88.12 220 LEU A N 1
ATOM 1863 C CA . LEU A 1 220 ? 10.441 -4.283 13.016 1.00 88.12 220 LEU A CA 1
ATOM 1864 C C . LEU A 1 220 ? 11.589 -3.359 12.592 1.00 88.12 220 LEU A C 1
ATOM 1866 O O . LEU A 1 220 ? 12.456 -3.754 11.817 1.00 88.12 220 LEU A O 1
ATOM 1870 N N . LYS A 1 221 ? 11.649 -2.155 13.166 1.00 89.00 221 LYS A N 1
ATOM 1871 C CA . LYS A 1 221 ? 12.731 -1.198 12.925 1.00 89.00 221 LYS A CA 1
ATOM 1872 C C . LYS A 1 221 ? 14.108 -1.750 13.311 1.00 89.00 221 LYS A C 1
ATOM 1874 O O . LYS A 1 221 ? 15.064 -1.576 12.555 1.00 89.00 221 LYS A O 1
ATOM 1879 N N . ASP A 1 222 ? 14.224 -2.390 14.470 1.00 87.19 222 ASP A N 1
ATOM 1880 C CA . ASP A 1 222 ? 15.487 -2.974 14.933 1.00 87.19 222 ASP A CA 1
ATOM 1881 C C . ASP A 1 222 ? 15.920 -4.138 14.031 1.00 87.19 222 ASP A C 1
ATOM 1883 O O . ASP A 1 222 ? 17.090 -4.238 13.660 1.00 87.19 222 ASP A O 1
ATOM 1887 N N . TYR A 1 223 ? 14.969 -4.979 13.614 1.00 87.62 223 TYR A N 1
ATOM 1888 C CA . TYR A 1 223 ? 15.209 -6.078 12.681 1.00 87.62 223 TYR A CA 1
ATOM 1889 C C . TYR A 1 223 ? 15.773 -5.569 11.356 1.00 87.62 223 TYR A C 1
ATOM 1891 O O . TYR A 1 223 ? 16.797 -6.065 10.884 1.00 87.62 223 TYR A O 1
ATOM 1899 N N . ILE A 1 224 ? 15.159 -4.525 10.803 1.00 87.25 224 ILE A N 1
ATOM 1900 C CA . ILE A 1 224 ? 15.652 -3.848 9.611 1.00 87.25 224 ILE A CA 1
ATOM 1901 C C . ILE A 1 224 ? 17.081 -3.331 9.824 1.00 87.25 224 ILE A C 1
ATOM 1903 O O . ILE A 1 224 ? 17.968 -3.580 9.009 1.00 87.25 224 ILE A O 1
ATOM 1907 N N . SER A 1 225 ? 17.321 -2.607 10.920 1.00 86.69 225 SER A N 1
ATOM 1908 C CA . SER A 1 225 ? 18.632 -2.013 11.202 1.00 86.69 225 SER A CA 1
ATOM 1909 C C . SER A 1 225 ? 19.739 -3.067 11.280 1.00 86.69 225 SER A C 1
ATOM 1911 O O . SER A 1 225 ? 20.855 -2.819 10.822 1.00 86.69 225 SER A O 1
ATOM 1913 N N . ASN A 1 226 ? 19.439 -4.233 11.852 1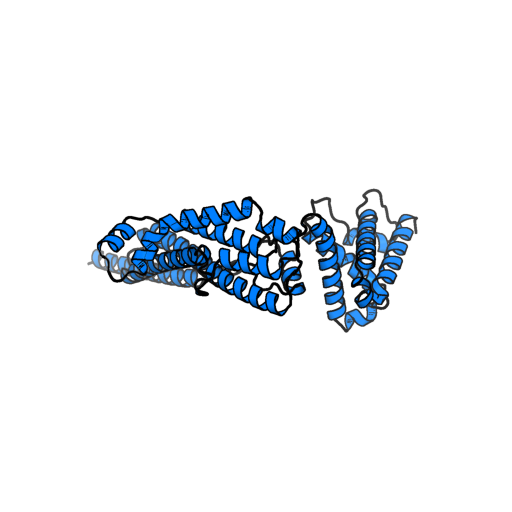.00 87.69 226 ASN A N 1
ATOM 1914 C CA . ASN A 1 226 ? 20.400 -5.320 12.018 1.00 87.69 226 ASN A CA 1
ATOM 1915 C C . ASN A 1 226 ? 20.711 -6.022 10.693 1.00 87.69 226 ASN A C 1
ATOM 1917 O O . ASN A 1 226 ? 21.879 -6.278 10.403 1.00 87.69 226 ASN A O 1
ATOM 1921 N N . ASN A 1 227 ? 19.692 -6.281 9.871 1.00 86.38 227 ASN A N 1
ATOM 1922 C CA . ASN A 1 227 ? 19.854 -7.002 8.606 1.00 86.38 227 ASN A CA 1
ATOM 1923 C C . ASN A 1 227 ? 20.325 -6.106 7.448 1.00 86.38 227 ASN A C 1
ATOM 1925 O O . ASN A 1 227 ? 20.818 -6.614 6.448 1.00 86.38 227 ASN A O 1
ATOM 1929 N N . CYS A 1 228 ? 20.266 -4.779 7.610 1.00 82.75 228 CYS A N 1
ATOM 1930 C CA . CYS A 1 228 ? 20.736 -3.797 6.628 1.00 82.75 228 CYS A CA 1
ATOM 1931 C C . CYS A 1 228 ? 21.923 -2.951 7.136 1.00 82.75 228 CYS A C 1
ATOM 1933 O O . CYS A 1 228 ? 22.168 -1.859 6.620 1.00 82.75 228 CYS A O 1
ATOM 1935 N N . ASN A 1 229 ? 22.663 -3.408 8.157 1.00 74.44 229 ASN A N 1
ATOM 1936 C CA . ASN A 1 229 ? 23.630 -2.596 8.918 1.00 74.44 229 ASN A CA 1
ATOM 1937 C C . ASN A 1 229 ? 24.733 -1.931 8.055 1.00 74.44 229 ASN A C 1
ATOM 1939 O O . ASN A 1 229 ? 25.260 -0.878 8.418 1.00 74.44 229 ASN A O 1
ATOM 1943 N N . GLY A 1 230 ? 25.056 -2.490 6.885 1.00 73.69 230 GLY A N 1
ATOM 1944 C CA . GLY A 1 230 ? 26.028 -1.921 5.940 1.00 73.69 230 GLY A CA 1
ATOM 1945 C C . GLY A 1 230 ? 25.502 -0.781 5.057 1.00 73.69 230 GLY A C 1
ATOM 1946 O O . GLY A 1 230 ? 26.299 -0.078 4.435 1.00 73.69 230 GLY A O 1
ATOM 1947 N N . ASN A 1 231 ? 24.186 -0.562 4.998 1.00 79.56 231 ASN A N 1
ATOM 1948 C CA . ASN A 1 231 ? 23.579 0.397 4.083 1.00 79.56 231 ASN A CA 1
ATOM 1949 C C . ASN A 1 231 ? 23.401 1.779 4.747 1.00 79.56 231 ASN A C 1
ATOM 1951 O O . ASN A 1 231 ? 22.591 1.966 5.661 1.00 79.56 231 ASN A O 1
ATOM 1955 N N . LYS A 1 232 ? 24.175 2.767 4.275 1.00 80.50 232 LYS A N 1
ATOM 1956 C CA . LYS A 1 232 ? 24.155 4.147 4.795 1.00 80.50 232 LYS A CA 1
ATOM 1957 C C . LYS A 1 232 ? 22.801 4.824 4.605 1.00 80.50 232 LYS A C 1
ATOM 1959 O O . LYS A 1 232 ? 22.364 5.543 5.504 1.00 80.50 232 LYS A O 1
ATOM 1964 N N . ASP A 1 233 ? 22.144 4.569 3.482 1.00 75.31 233 ASP A N 1
ATOM 1965 C CA . ASP A 1 233 ? 20.868 5.186 3.151 1.00 75.31 233 ASP A CA 1
ATOM 1966 C C . ASP A 1 233 ? 19.771 4.630 4.072 1.00 75.31 233 ASP A C 1
ATOM 1968 O O . ASP A 1 233 ? 18.996 5.397 4.643 1.00 75.31 233 ASP A O 1
ATOM 1972 N N . VAL A 1 234 ? 19.762 3.312 4.319 1.00 78.31 234 VAL A N 1
ATOM 1973 C CA . VAL A 1 234 ? 18.820 2.666 5.253 1.00 78.31 234 VAL A CA 1
ATOM 1974 C C . VAL A 1 234 ? 19.012 3.213 6.663 1.00 78.31 234 VAL A C 1
ATOM 1976 O O . VAL A 1 234 ? 18.049 3.555 7.352 1.00 78.31 234 VAL A O 1
ATOM 1979 N N . ARG A 1 235 ? 20.267 3.351 7.098 1.00 80.25 235 ARG A N 1
ATOM 1980 C CA . ARG A 1 235 ? 20.593 3.912 8.412 1.00 80.25 235 ARG A CA 1
ATOM 1981 C C . ARG A 1 235 ? 20.122 5.362 8.543 1.00 80.25 235 ARG A C 1
ATOM 1983 O O . ARG A 1 235 ? 19.573 5.731 9.583 1.00 80.25 235 ARG A O 1
ATOM 1990 N N . ALA A 1 236 ? 20.316 6.181 7.509 1.00 82.12 236 ALA A N 1
ATOM 1991 C CA . ALA A 1 236 ? 19.827 7.557 7.479 1.00 82.12 236 ALA A CA 1
ATOM 1992 C C . ALA A 1 236 ? 18.291 7.607 7.524 1.00 82.12 236 ALA A C 1
ATOM 1994 O O . ALA A 1 236 ? 17.723 8.406 8.272 1.00 82.12 236 ALA A O 1
ATOM 1995 N N . TYR A 1 237 ? 17.631 6.704 6.799 1.00 80.69 237 TYR A N 1
ATOM 1996 C CA . TYR A 1 237 ? 16.180 6.583 6.753 1.00 80.69 237 TYR A CA 1
ATOM 1997 C C . TYR A 1 237 ? 15.573 6.184 8.107 1.00 80.69 237 TYR A C 1
ATOM 1999 O O . TYR A 1 237 ? 14.748 6.914 8.654 1.00 80.69 237 TYR A O 1
ATOM 2007 N N . LEU A 1 238 ? 16.043 5.096 8.728 1.00 83.31 238 LEU A N 1
ATOM 2008 C CA . LEU A 1 238 ? 15.603 4.697 10.075 1.00 83.31 238 LEU A CA 1
ATOM 2009 C C . LEU A 1 238 ? 15.976 5.730 11.153 1.00 83.31 238 LEU A C 1
ATOM 2011 O O . LEU A 1 238 ? 15.349 5.820 12.218 1.00 83.31 238 LEU A O 1
ATOM 2015 N N . GLY A 1 239 ? 17.030 6.503 10.886 1.00 79.69 239 GLY A N 1
ATOM 2016 C CA . GLY A 1 239 ? 17.494 7.614 11.702 1.00 79.69 239 GLY A CA 1
ATOM 2017 C C . GLY A 1 239 ? 16.670 8.897 11.555 1.00 79.69 239 GLY A C 1
ATOM 2018 O O . GLY A 1 239 ? 16.840 9.787 12.400 1.00 79.69 239 GLY A O 1
ATOM 2019 N N . ASN A 1 240 ? 15.790 8.981 10.548 1.00 83.00 240 ASN A N 1
ATOM 2020 C CA . ASN A 1 240 ? 15.017 10.167 10.189 1.00 83.00 240 ASN A CA 1
ATOM 2021 C C . ASN A 1 240 ? 14.194 10.684 11.384 1.00 83.00 240 ASN A C 1
ATOM 2023 O O . ASN A 1 240 ? 13.517 9.931 12.092 1.00 83.00 240 ASN A O 1
ATOM 2027 N N . LYS A 1 241 ? 14.267 12.002 11.614 1.00 85.56 241 LYS A N 1
ATOM 2028 C CA . LYS A 1 241 ? 13.563 12.688 12.707 1.00 85.56 241 LYS A CA 1
ATOM 2029 C C . LYS A 1 241 ? 12.044 12.526 12.618 1.00 85.56 241 LYS A C 1
ATOM 2031 O O . LYS A 1 241 ? 11.403 12.431 13.658 1.00 85.56 241 LYS A O 1
ATOM 2036 N N . GLU A 1 242 ? 11.478 12.484 11.416 1.00 86.06 242 GLU A N 1
ATOM 2037 C CA . GLU A 1 242 ? 10.038 12.344 11.196 1.00 86.06 242 GLU A CA 1
ATOM 2038 C C . GLU A 1 242 ? 9.535 10.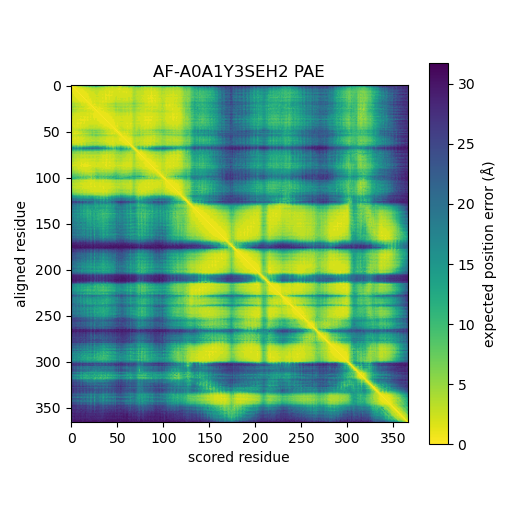967 11.641 1.00 86.06 242 GLU A C 1
ATOM 2040 O O . GLU A 1 242 ? 8.616 10.905 12.451 1.00 86.06 242 GLU A O 1
ATOM 2045 N N . LEU A 1 243 ? 10.185 9.877 11.211 1.00 86.69 243 LEU A N 1
ATOM 2046 C CA . LEU A 1 243 ? 9.827 8.517 11.638 1.00 86.69 243 LEU A CA 1
ATOM 2047 C C . LEU A 1 243 ? 9.931 8.375 13.164 1.00 86.69 243 LEU A C 1
ATOM 2049 O O . LEU A 1 243 ? 9.024 7.862 13.814 1.00 86.69 243 LEU A O 1
ATOM 2053 N N . LYS A 1 244 ? 11.008 8.901 13.764 1.00 88.06 244 LYS A N 1
ATOM 2054 C CA . LYS A 1 244 ? 11.162 8.930 15.228 1.00 88.06 244 LYS A CA 1
ATOM 2055 C C . LYS A 1 244 ? 10.039 9.714 15.912 1.00 88.06 244 LYS A C 1
ATOM 2057 O O . LYS A 1 244 ? 9.534 9.264 16.937 1.00 88.06 244 LYS A O 1
ATOM 2062 N N . LYS A 1 245 ? 9.653 10.871 15.362 1.00 91.25 245 LYS A N 1
ATOM 2063 C CA . LYS A 1 245 ? 8.563 11.706 15.886 1.00 91.25 245 LYS A CA 1
ATOM 2064 C C . LYS A 1 245 ? 7.221 10.978 15.810 1.00 91.25 245 LYS A C 1
ATOM 2066 O O . LYS A 1 245 ? 6.461 11.039 16.767 1.00 91.25 245 LYS A O 1
ATOM 2071 N N . GLU A 1 246 ? 6.941 10.284 14.714 1.00 91.19 246 GLU A N 1
ATOM 2072 C CA . GLU A 1 246 ? 5.701 9.522 14.524 1.00 91.19 246 GLU A CA 1
ATOM 2073 C C . GLU A 1 246 ? 5.607 8.319 15.456 1.00 91.19 246 GLU A C 1
ATOM 2075 O O . GLU A 1 246 ? 4.594 8.162 16.131 1.00 91.19 246 GLU A O 1
ATOM 2080 N N . MET A 1 247 ? 6.676 7.523 15.563 1.00 90.19 247 MET A N 1
ATOM 2081 C CA . MET A 1 247 ? 6.727 6.405 16.509 1.00 90.19 247 MET A CA 1
ATOM 2082 C C . MET A 1 247 ? 6.551 6.890 17.953 1.00 90.19 247 MET A C 1
ATOM 2084 O O . MET A 1 247 ? 5.775 6.304 18.704 1.00 90.19 247 MET A O 1
ATOM 2088 N N . LYS A 1 248 ? 7.202 8.004 18.326 1.00 90.12 248 LYS A N 1
ATOM 2089 C CA . LYS A 1 248 ? 7.037 8.617 19.651 1.00 90.12 248 LYS A CA 1
ATOM 2090 C C . LYS A 1 248 ? 5.608 9.119 19.874 1.00 90.12 248 LYS A C 1
ATOM 2092 O O . LYS A 1 248 ? 5.045 8.842 20.924 1.00 90.12 248 LYS A O 1
ATOM 2097 N N . LYS A 1 249 ? 5.005 9.793 18.886 1.00 90.62 249 LYS A N 1
ATOM 2098 C CA . LYS A 1 249 ? 3.607 10.251 18.951 1.00 90.62 249 LYS A CA 1
ATOM 2099 C C . LYS A 1 249 ? 2.657 9.073 19.179 1.00 90.62 249 LYS A C 1
ATOM 2101 O O . LYS A 1 249 ? 1.749 9.172 19.996 1.00 90.62 249 LYS A O 1
ATOM 2106 N N . GLY A 1 250 ? 2.866 7.959 18.479 1.00 88.69 250 GLY A N 1
ATOM 2107 C CA . GLY A 1 250 ? 2.053 6.757 18.660 1.00 88.69 250 GLY A CA 1
ATOM 2108 C C . GLY A 1 250 ? 2.215 6.145 20.051 1.00 88.69 250 GLY A C 1
ATOM 2109 O O . GLY A 1 250 ? 1.218 5.813 20.687 1.00 88.69 250 GLY A O 1
ATOM 2110 N N . GLN A 1 251 ? 3.447 6.092 20.566 1.00 87.44 251 GLN A N 1
ATOM 2111 C CA . GLN A 1 251 ? 3.732 5.634 21.927 1.00 87.44 251 GLN A CA 1
ATOM 2112 C C . GLN A 1 251 ? 3.087 6.528 23.000 1.00 87.44 251 GLN A C 1
ATOM 2114 O O . GLN A 1 251 ? 2.497 6.009 23.944 1.00 87.44 251 GLN A O 1
ATOM 2119 N N . GLU A 1 252 ? 3.184 7.852 22.857 1.00 87.62 252 GLU A N 1
ATOM 2120 C CA . GLU A 1 252 ? 2.571 8.829 23.768 1.00 87.62 252 GLU A CA 1
ATOM 2121 C C . GLU A 1 252 ? 1.055 8.648 23.819 1.00 87.62 252 GLU A C 1
ATOM 2123 O O . GLU A 1 252 ? 0.505 8.456 24.902 1.00 87.62 252 GLU A O 1
ATOM 2128 N N . LYS A 1 253 ? 0.400 8.584 22.654 1.00 83.81 253 LYS A N 1
ATOM 2129 C CA . LYS A 1 253 ? -1.045 8.356 22.601 1.00 83.81 253 LYS A CA 1
ATOM 2130 C C . LYS A 1 253 ? -1.458 6.981 23.153 1.00 83.81 253 LYS A C 1
ATOM 2132 O O . LYS A 1 253 ? -2.508 6.851 23.767 1.00 83.81 253 LYS A O 1
ATOM 2137 N N . CYS A 1 254 ? -0.642 5.939 22.974 1.00 80.50 254 CYS A N 1
ATOM 2138 C CA . CYS A 1 254 ? -0.904 4.632 23.596 1.00 80.50 254 CYS A CA 1
ATOM 2139 C C . CYS A 1 254 ? -0.779 4.676 25.128 1.00 80.50 254 CYS A C 1
ATOM 2141 O O . CYS A 1 254 ? -1.409 3.881 25.823 1.00 80.50 254 CYS A O 1
ATOM 2143 N N . GLY A 1 255 ? 0.017 5.604 25.669 1.00 76.62 255 GLY A N 1
ATOM 2144 C CA . GLY A 1 255 ? 0.119 5.831 27.109 1.00 76.62 255 GLY A CA 1
ATOM 2145 C C . GLY A 1 255 ? -1.229 6.165 27.749 1.00 76.62 255 GLY A C 1
ATOM 2146 O O . GLY A 1 255 ? -1.522 5.653 28.827 1.00 76.62 255 GLY A O 1
ATOM 2147 N N . GLU A 1 256 ? -2.067 6.938 27.056 1.00 74.56 256 GLU A N 1
ATOM 2148 C CA . GLU A 1 256 ? -3.411 7.337 27.503 1.00 74.56 256 GLU A CA 1
ATOM 2149 C C . GLU A 1 256 ? -4.372 6.138 27.556 1.00 74.56 256 GLU A C 1
ATOM 2151 O O . GLU A 1 256 ? -5.167 5.993 28.482 1.00 74.56 256 GLU A O 1
ATOM 2156 N N . LEU A 1 257 ? -4.227 5.200 26.618 1.00 76.25 257 LEU A N 1
ATOM 2157 C CA . LEU A 1 257 ? -5.029 3.976 26.539 1.00 76.25 257 LEU A CA 1
ATOM 2158 C C . LEU A 1 257 ? -4.584 2.866 27.490 1.00 76.25 257 LEU A C 1
ATOM 2160 O O . LEU A 1 257 ? -5.266 1.845 27.627 1.00 76.25 257 LEU A O 1
ATOM 2164 N N . LYS A 1 258 ? -3.431 3.027 28.142 1.00 77.75 258 LYS A N 1
ATOM 2165 C CA . LYS A 1 258 ? -2.856 1.995 29.003 1.00 77.75 258 LYS A CA 1
ATOM 2166 C C . LYS A 1 258 ? -3.799 1.613 30.142 1.00 77.75 258 LYS A C 1
ATOM 2168 O O . LYS A 1 258 ? -3.865 0.437 30.482 1.00 77.75 258 LYS A O 1
ATOM 2173 N N . ILE A 1 259 ? -4.545 2.581 30.674 1.00 78.00 259 ILE A N 1
ATOM 2174 C CA . ILE A 1 259 ? -5.550 2.367 31.723 1.00 78.00 259 ILE A CA 1
ATOM 2175 C C . ILE A 1 259 ? -6.667 1.449 31.208 1.00 78.00 259 ILE A C 1
ATOM 2177 O O . ILE A 1 259 ? -6.996 0.462 31.861 1.00 78.00 259 ILE A O 1
ATOM 2181 N N . ILE A 1 260 ? -7.180 1.704 29.997 1.00 76.94 260 ILE A N 1
ATOM 2182 C CA . ILE A 1 260 ? -8.213 0.865 29.370 1.00 76.94 260 ILE A CA 1
ATOM 2183 C C . ILE A 1 260 ? -7.673 -0.542 29.106 1.00 76.94 260 ILE A C 1
ATOM 2185 O O . ILE A 1 260 ? -8.309 -1.526 29.476 1.00 76.94 260 ILE A O 1
ATOM 2189 N N . ARG A 1 261 ? -6.470 -0.665 28.532 1.00 76.75 261 ARG A N 1
ATOM 2190 C CA . ARG A 1 261 ? -5.813 -1.966 28.337 1.00 76.75 261 ARG A CA 1
ATOM 2191 C C . ARG A 1 261 ? -5.649 -2.717 29.659 1.00 76.75 261 ARG A C 1
ATOM 2193 O O . ARG A 1 261 ? -5.933 -3.909 29.722 1.00 76.75 261 ARG A O 1
ATOM 2200 N N . ASP A 1 262 ? -5.160 -2.047 30.696 1.00 75.50 262 ASP A N 1
ATOM 2201 C CA . ASP A 1 262 ? -4.935 -2.674 31.995 1.00 75.50 262 ASP A CA 1
ATOM 2202 C C . ASP A 1 262 ? -6.252 -3.136 32.607 1.00 75.50 262 ASP A C 1
ATOM 2204 O O . ASP A 1 262 ? -6.289 -4.231 33.148 1.00 75.50 262 ASP A O 1
ATOM 2208 N N . ALA A 1 263 ? -7.347 -2.396 32.439 1.00 73.81 263 ALA A N 1
ATOM 2209 C CA . ALA A 1 263 ? -8.674 -2.861 32.833 1.00 73.81 263 ALA A CA 1
ATOM 2210 C C . ALA A 1 263 ? -9.182 -4.057 32.003 1.00 73.81 263 ALA A C 1
ATOM 2212 O O . ALA A 1 263 ? -9.901 -4.895 32.541 1.00 73.81 263 ALA A O 1
ATOM 2213 N N . LEU A 1 264 ? -8.801 -4.168 30.724 1.00 71.50 264 LEU A N 1
ATOM 2214 C CA . LEU A 1 264 ? -9.145 -5.315 29.869 1.00 71.50 264 LEU A CA 1
ATOM 2215 C C . LEU A 1 264 ? -8.376 -6.598 30.237 1.00 71.50 264 LEU A C 1
ATOM 2217 O O . LEU A 1 264 ? -8.882 -7.692 30.001 1.00 71.50 264 LEU A O 1
ATOM 2221 N N . ILE A 1 265 ? -7.155 -6.475 30.773 1.00 69.12 265 ILE A N 1
ATOM 2222 C CA . ILE A 1 265 ? -6.237 -7.607 31.022 1.00 69.12 265 ILE A CA 1
ATOM 2223 C C . ILE A 1 265 ? -6.107 -7.943 32.520 1.00 69.12 265 ILE A C 1
ATOM 2225 O O . ILE A 1 265 ? -5.770 -9.074 32.871 1.00 69.12 265 ILE A O 1
ATOM 2229 N N . ALA A 1 266 ? -6.342 -6.988 33.424 1.00 59.97 266 ALA A N 1
ATOM 2230 C CA . ALA A 1 266 ? -6.165 -7.198 34.856 1.00 59.97 266 ALA A CA 1
ATOM 2231 C C . ALA A 1 266 ? -7.165 -8.215 35.423 1.00 59.97 266 ALA A C 1
ATOM 2233 O O . ALA A 1 266 ? -8.354 -8.207 35.107 1.00 59.97 266 ALA A O 1
ATOM 2234 N N . HIS A 1 267 ? -6.688 -9.037 36.361 1.00 57.72 267 HIS A N 1
ATOM 2235 C CA . HIS A 1 267 ? -7.564 -9.709 37.319 1.00 57.72 267 HIS A CA 1
ATOM 2236 C C . HIS A 1 267 ? -8.384 -8.640 38.052 1.00 57.72 267 HIS A C 1
ATOM 2238 O O . HIS A 1 267 ? -7.783 -7.688 38.536 1.00 57.72 267 HIS A O 1
ATOM 2244 N N . TYR A 1 268 ? -9.715 -8.796 38.093 1.00 58.00 268 TYR A N 1
ATOM 2245 C CA . TYR A 1 268 ? -10.731 -7.840 38.570 1.00 58.00 268 TYR A CA 1
ATOM 2246 C C . TYR A 1 268 ? -10.272 -6.844 39.662 1.00 58.00 268 TYR A C 1
ATOM 2248 O O . TYR A 1 268 ? -10.595 -6.996 40.840 1.00 58.00 268 TYR A O 1
ATOM 2256 N N . ASP A 1 269 ? -9.569 -5.783 39.262 1.00 65.94 269 ASP A N 1
ATOM 2257 C CA . ASP A 1 269 ? -9.246 -4.631 40.100 1.00 65.94 269 ASP A CA 1
ATOM 2258 C C . ASP A 1 269 ? -10.341 -3.592 39.872 1.00 65.94 269 ASP A C 1
ATOM 2260 O O . ASP A 1 269 ? -10.362 -2.889 38.860 1.00 65.94 269 ASP A O 1
ATOM 2264 N N . ILE A 1 270 ? -11.290 -3.539 40.809 1.00 67.94 270 ILE A N 1
ATOM 2265 C CA . ILE A 1 270 ? -12.491 -2.699 40.717 1.00 67.94 270 ILE A CA 1
ATOM 2266 C C . ILE A 1 270 ? -12.120 -1.229 40.482 1.00 67.94 270 ILE A C 1
ATOM 2268 O O . ILE A 1 270 ? -12.779 -0.559 39.689 1.00 67.94 270 ILE A O 1
ATOM 2272 N N . SER A 1 271 ? -11.049 -0.743 41.119 1.00 70.75 271 SER A N 1
ATOM 2273 C CA . SER A 1 271 ? -10.625 0.655 41.009 1.00 70.75 271 SER A CA 1
ATOM 2274 C C . SER A 1 271 ? -10.150 1.000 39.595 1.00 70.75 271 SER A C 1
ATOM 2276 O O . SER A 1 271 ? -10.598 1.989 39.017 1.00 70.75 271 SER A O 1
ATOM 2278 N N . ARG A 1 272 ? -9.349 0.119 38.984 1.00 70.31 272 ARG A N 1
ATOM 2279 C CA . ARG A 1 272 ? -8.867 0.271 37.602 1.00 70.31 272 ARG A CA 1
ATOM 2280 C C . ARG A 1 272 ? -9.977 0.109 36.572 1.00 70.31 272 ARG A C 1
ATOM 2282 O O . ARG A 1 272 ? -10.003 0.823 35.576 1.00 70.31 272 ARG A O 1
ATOM 2289 N N . VAL A 1 273 ? -10.913 -0.814 36.807 1.00 70.62 273 VAL A N 1
ATOM 2290 C CA . VAL A 1 273 ? -12.083 -0.998 35.932 1.00 70.62 273 VAL A CA 1
ATOM 2291 C C . VAL A 1 273 ? -12.967 0.249 35.938 1.00 70.62 273 VAL A C 1
ATOM 2293 O O . VAL A 1 273 ? -13.526 0.606 34.903 1.00 70.62 273 VAL A O 1
ATOM 2296 N N . GLN A 1 274 ? -13.097 0.924 37.081 1.00 71.25 274 GLN A N 1
ATOM 2297 C CA . GLN A 1 274 ? -13.885 2.147 37.186 1.00 71.25 274 GLN A CA 1
ATOM 2298 C C . GLN A 1 274 ? -13.189 3.343 36.519 1.00 71.25 274 GLN A C 1
ATOM 2300 O O . GLN A 1 274 ? -13.824 4.028 35.724 1.00 71.25 274 GLN A O 1
ATOM 2305 N N . GLU A 1 275 ? -11.883 3.519 36.734 1.00 73.69 275 GLU A N 1
ATOM 2306 C CA . GLU A 1 275 ? -11.068 4.542 36.055 1.00 73.69 275 GLU A CA 1
ATOM 2307 C C . GLU A 1 275 ? -11.105 4.386 34.519 1.00 73.69 275 GLU A C 1
ATOM 2309 O O . GLU A 1 275 ? -11.288 5.352 33.774 1.00 73.69 275 GLU A O 1
ATOM 2314 N N . ALA A 1 276 ? -11.037 3.147 34.022 1.00 73.25 276 ALA A N 1
ATOM 2315 C CA . ALA A 1 276 ? -11.152 2.865 32.593 1.00 73.25 276 ALA A CA 1
ATOM 2316 C C . ALA A 1 276 ? -12.536 3.199 32.012 1.00 73.25 276 ALA A C 1
ATOM 2318 O O . ALA A 1 276 ? -12.614 3.628 30.864 1.00 73.25 276 ALA A O 1
ATOM 2319 N N . ARG A 1 277 ? -13.627 3.043 32.780 1.00 70.88 277 ARG A N 1
ATOM 2320 C CA . ARG A 1 277 ? -14.987 3.415 32.329 1.00 70.88 277 ARG A CA 1
ATOM 2321 C C . ARG A 1 277 ? -15.163 4.919 32.144 1.00 70.88 277 ARG A C 1
ATOM 2323 O O . ARG A 1 277 ? -16.013 5.337 31.364 1.00 70.88 277 ARG A O 1
ATOM 2330 N N . GLU A 1 278 ? -14.399 5.719 32.878 1.00 72.88 278 GLU A N 1
ATOM 2331 C CA . GLU A 1 278 ? -14.432 7.181 32.789 1.00 72.88 278 GLU A CA 1
ATOM 2332 C C . GLU A 1 278 ? -13.559 7.707 31.639 1.00 72.88 278 GLU A C 1
ATOM 2334 O O . GLU A 1 278 ? -13.780 8.816 31.147 1.00 72.88 278 GLU A O 1
ATOM 2339 N N . THR A 1 279 ? -12.622 6.889 31.151 1.00 75.19 279 THR A N 1
ATOM 2340 C CA . THR A 1 279 ? -11.782 7.213 29.996 1.00 75.19 279 THR A CA 1
ATOM 2341 C C . THR A 1 279 ? -12.586 7.048 28.705 1.00 75.19 279 THR A C 1
ATOM 2343 O O . THR A 1 279 ? -12.949 5.938 28.315 1.00 75.19 279 THR A O 1
ATOM 2346 N N . ARG A 1 280 ? -12.873 8.159 28.020 1.00 75.50 280 ARG A N 1
ATOM 2347 C CA . ARG A 1 280 ? -13.583 8.152 26.731 1.00 75.50 280 ARG A CA 1
ATOM 2348 C C . ARG A 1 280 ? -12.594 8.092 25.572 1.00 75.50 280 ARG A C 1
ATOM 2350 O O . ARG A 1 280 ? -11.602 8.809 25.577 1.00 75.50 280 ARG A O 1
ATOM 2357 N N . VAL A 1 281 ? -12.913 7.273 24.574 1.00 81.19 281 VAL A N 1
ATOM 2358 C CA . VAL A 1 281 ? -12.172 7.165 23.311 1.00 81.19 281 VAL A CA 1
ATOM 2359 C C . VAL A 1 281 ? -13.124 7.516 22.176 1.00 81.19 281 VAL A C 1
ATOM 2361 O O . VAL A 1 281 ? -14.187 6.903 22.067 1.00 81.19 281 VAL A O 1
ATOM 2364 N N . SER A 1 282 ? -12.766 8.509 21.362 1.00 86.50 282 SER A N 1
ATOM 2365 C CA . SER A 1 282 ? -13.566 8.919 20.203 1.00 86.50 282 SER A CA 1
ATOM 2366 C C . SER A 1 282 ? -13.220 8.103 18.949 1.00 86.50 282 SER A C 1
ATOM 2368 O O . SER A 1 282 ? -12.178 7.442 18.884 1.00 86.50 282 SER A O 1
ATOM 2370 N N . PHE A 1 283 ? -14.084 8.133 17.928 1.00 85.12 283 PHE A N 1
ATOM 2371 C CA . PHE A 1 283 ? -13.758 7.507 16.640 1.00 85.12 283 PHE A CA 1
ATOM 2372 C C . PHE A 1 283 ? -12.651 8.252 15.904 1.00 85.12 283 PHE A C 1
ATOM 2374 O O . PHE A 1 283 ? -11.875 7.623 15.186 1.00 85.12 283 PHE A O 1
ATOM 2381 N N . GLU A 1 284 ? -12.554 9.560 16.112 1.00 87.94 284 GLU A N 1
ATOM 2382 C CA . GLU A 1 284 ? -11.483 10.404 15.606 1.00 87.94 284 GLU A CA 1
ATOM 2383 C C . GLU A 1 284 ? -10.134 9.950 16.176 1.00 87.94 284 GLU A C 1
ATOM 2385 O O . GLU A 1 284 ? -9.174 9.790 15.422 1.00 87.94 284 GLU A O 1
ATOM 2390 N N . ASP A 1 285 ? -10.065 9.631 17.473 1.00 87.50 285 ASP A N 1
ATOM 2391 C CA . ASP A 1 285 ? -8.844 9.102 18.096 1.00 87.50 285 ASP A CA 1
ATOM 2392 C C . ASP A 1 285 ? -8.425 7.761 17.478 1.00 87.50 285 ASP A C 1
ATOM 2394 O O . ASP A 1 285 ? -7.255 7.569 17.127 1.00 87.50 285 ASP A O 1
ATOM 2398 N N . LEU A 1 286 ? -9.391 6.850 17.296 1.00 88.62 286 LEU A N 1
ATOM 2399 C CA . LEU A 1 286 ? -9.185 5.539 16.669 1.00 88.62 286 LEU A CA 1
ATOM 2400 C C . LEU A 1 286 ? -8.714 5.663 15.214 1.00 88.62 286 LEU A C 1
ATOM 2402 O O . LEU A 1 286 ? -7.789 4.969 14.787 1.00 88.62 286 LEU A O 1
ATOM 2406 N N . GLU A 1 287 ? -9.303 6.580 14.454 1.00 89.69 287 GLU A N 1
ATOM 2407 C CA . GLU A 1 287 ? -8.915 6.857 13.074 1.00 89.69 287 GLU A CA 1
ATOM 2408 C C . GLU A 1 287 ? -7.527 7.496 12.983 1.00 89.69 287 GLU A C 1
ATOM 2410 O O . GLU A 1 287 ? -6.708 7.097 12.150 1.00 89.69 287 GLU A O 1
ATOM 2415 N N . GLU A 1 288 ? -7.209 8.441 13.867 1.00 89.00 288 GLU A N 1
ATOM 2416 C CA . GLU A 1 288 ? -5.873 9.021 13.948 1.00 89.00 288 GLU A CA 1
ATOM 2417 C C . GLU A 1 288 ? -4.810 7.972 14.299 1.00 89.00 288 GLU A C 1
ATOM 2419 O O . GLU A 1 288 ? -3.712 8.006 13.732 1.00 89.00 288 GLU A O 1
ATOM 2424 N N . TRP A 1 289 ? -5.106 7.033 15.206 1.00 88.94 289 TRP A N 1
ATOM 2425 C CA . TRP A 1 289 ? -4.207 5.917 15.518 1.00 88.94 289 TRP A CA 1
ATOM 2426 C C . TRP A 1 289 ? -4.005 4.991 14.334 1.00 88.94 289 TRP A C 1
ATOM 2428 O O . TRP A 1 289 ? -2.860 4.637 14.033 1.00 88.94 289 TRP A O 1
ATOM 2438 N N . TYR A 1 290 ? -5.087 4.612 13.659 1.00 88.50 290 TYR A N 1
ATOM 2439 C CA . TYR A 1 290 ? -5.021 3.776 12.471 1.00 88.50 290 TYR A CA 1
ATOM 2440 C C . TYR A 1 290 ? -4.147 4.427 11.392 1.00 88.50 290 TYR A C 1
ATOM 2442 O O . TYR A 1 290 ? -3.164 3.832 10.948 1.00 88.50 290 TYR A O 1
ATOM 2450 N N . ASN A 1 291 ? -4.426 5.686 11.050 1.00 85.06 291 ASN A N 1
ATOM 2451 C CA . ASN A 1 291 ? -3.693 6.424 10.023 1.00 85.06 291 ASN A CA 1
ATOM 2452 C C . ASN A 1 291 ? -2.210 6.599 10.376 1.00 85.06 291 ASN A C 1
ATOM 2454 O O . ASN A 1 291 ? -1.340 6.434 9.519 1.00 85.06 291 ASN A O 1
ATOM 2458 N N . LEU A 1 292 ? -1.897 6.891 11.643 1.00 89.69 292 LEU A N 1
ATOM 2459 C CA . LEU A 1 292 ? -0.513 6.970 12.110 1.00 89.69 292 LEU A CA 1
ATOM 2460 C C . LEU A 1 292 ? 0.200 5.618 11.993 1.00 89.69 292 LEU A C 1
ATOM 2462 O O . LEU A 1 292 ? 1.348 5.568 11.556 1.00 89.69 292 LEU A O 1
ATOM 2466 N N . SER A 1 293 ? -0.475 4.531 12.363 1.00 89.19 293 SER A N 1
ATOM 2467 C CA . SER A 1 293 ? 0.082 3.178 12.316 1.00 89.19 293 SER A CA 1
ATOM 2468 C C . SER A 1 293 ? 0.354 2.731 10.882 1.00 89.19 293 SER A C 1
ATOM 2470 O O . SER A 1 293 ? 1.436 2.224 10.599 1.00 89.19 293 SER A O 1
ATOM 2472 N N . VAL A 1 294 ? -0.578 2.989 9.960 1.00 83.56 294 VAL A N 1
ATOM 2473 C CA . VAL A 1 294 ? -0.389 2.726 8.525 1.00 83.56 294 VAL A CA 1
ATOM 2474 C C . VAL A 1 294 ? 0.791 3.530 7.987 1.00 83.56 294 VAL A C 1
ATOM 2476 O O . VAL A 1 294 ? 1.681 2.949 7.375 1.00 83.56 294 VAL A O 1
ATOM 2479 N N . LYS A 1 295 ? 0.874 4.830 8.299 1.00 82.50 295 LYS A N 1
ATOM 2480 C CA . LYS A 1 295 ? 1.987 5.683 7.857 1.00 82.50 295 LYS A CA 1
ATOM 2481 C C . LYS A 1 295 ? 3.346 5.169 8.348 1.00 82.50 295 LYS A C 1
ATOM 2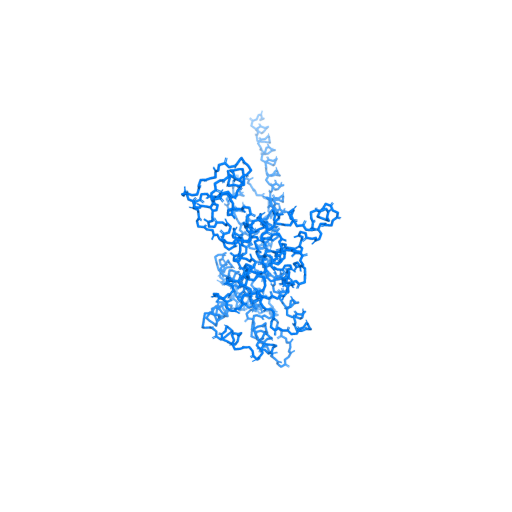483 O O . LYS A 1 295 ? 4.332 5.219 7.615 1.00 82.50 295 LYS A O 1
ATOM 2488 N N . ILE A 1 296 ? 3.422 4.683 9.588 1.00 87.38 296 ILE A N 1
ATOM 2489 C CA . ILE A 1 296 ? 4.654 4.102 10.141 1.00 87.38 296 ILE A CA 1
ATOM 2490 C C . ILE A 1 296 ? 4.978 2.769 9.467 1.00 87.38 296 ILE A C 1
ATOM 2492 O O . ILE A 1 296 ? 6.142 2.555 9.134 1.00 87.38 296 ILE A O 1
ATOM 2496 N N . LEU A 1 297 ? 3.988 1.895 9.251 1.00 85.06 297 LEU A N 1
ATOM 2497 C CA . LEU A 1 297 ? 4.194 0.634 8.538 1.00 85.06 297 LEU A CA 1
ATOM 2498 C C . LEU A 1 297 ? 4.702 0.889 7.120 1.00 85.06 297 LEU A C 1
ATOM 2500 O O . LEU A 1 297 ? 5.702 0.298 6.744 1.00 85.06 297 LEU A O 1
ATOM 2504 N N . GLU A 1 298 ? 4.078 1.798 6.368 1.00 76.12 298 GLU A N 1
ATOM 2505 C CA . GLU A 1 298 ? 4.524 2.186 5.024 1.00 76.12 298 GLU A CA 1
ATOM 2506 C C . GLU A 1 298 ? 5.982 2.646 5.056 1.00 76.12 298 GLU A C 1
ATOM 2508 O O . GLU A 1 298 ? 6.806 2.184 4.271 1.00 76.12 298 GLU A O 1
ATOM 2513 N N . LYS A 1 299 ? 6.352 3.481 6.033 1.00 79.75 299 LYS A N 1
ATOM 2514 C CA . LYS A 1 299 ? 7.743 3.908 6.190 1.00 79.75 299 LYS A CA 1
ATOM 2515 C C . LYS A 1 299 ? 8.685 2.744 6.500 1.00 79.75 299 LYS A C 1
ATOM 2517 O O . LYS A 1 299 ? 9.710 2.578 5.846 1.00 79.75 299 LYS A O 1
ATOM 2522 N N . LEU A 1 300 ? 8.345 1.921 7.486 1.00 82.44 300 LEU A N 1
ATOM 2523 C CA . LEU A 1 300 ? 9.156 0.765 7.872 1.00 82.44 300 LEU A CA 1
ATOM 2524 C C . LEU A 1 300 ? 9.160 -0.336 6.819 1.00 82.44 300 LEU A C 1
ATOM 2526 O O . LEU A 1 300 ? 10.059 -1.162 6.849 1.00 82.44 300 LEU A O 1
ATOM 2530 N N . SER A 1 301 ? 8.218 -0.315 5.882 1.00 73.31 301 SER A N 1
ATOM 2531 C CA . SER A 1 301 ? 8.177 -1.268 4.792 1.00 73.31 301 SER A CA 1
ATOM 2532 C C . SER A 1 301 ? 9.325 -1.059 3.793 1.00 73.31 301 SER A C 1
ATOM 2534 O O . SER A 1 301 ? 9.576 -1.956 3.011 1.00 73.31 301 SER A O 1
ATOM 2536 N N . PHE A 1 302 ? 10.053 0.070 3.819 1.00 61.78 302 PHE A N 1
ATOM 2537 C CA . PHE A 1 302 ? 10.955 0.533 2.742 1.00 61.78 302 PHE A CA 1
ATOM 2538 C C . PHE A 1 302 ? 10.271 0.857 1.416 1.00 61.78 302 PHE A C 1
ATOM 2540 O O . PHE A 1 302 ? 10.919 1.289 0.463 1.00 61.78 302 PHE A O 1
ATOM 2547 N N . TYR A 1 303 ? 8.951 0.752 1.365 1.00 58.06 303 TYR A N 1
ATOM 2548 C CA . TYR A 1 303 ? 8.184 1.059 0.182 1.00 58.06 303 TYR A CA 1
ATOM 2549 C C . TYR A 1 303 ? 7.409 2.341 0.394 1.00 58.06 303 TYR A C 1
ATOM 2551 O O . TYR A 1 303 ? 6.551 2.458 1.266 1.00 58.06 303 TYR A O 1
ATOM 2559 N N . LYS A 1 304 ? 7.668 3.325 -0.460 1.00 47.69 304 LYS A N 1
ATOM 2560 C CA . LYS A 1 304 ? 6.782 4.477 -0.569 1.00 47.69 304 LYS A CA 1
ATOM 2561 C C . LYS A 1 304 ? 5.548 4.046 -1.366 1.00 47.69 304 LYS A C 1
ATOM 2563 O O . LYS A 1 304 ? 5.446 4.341 -2.550 1.00 47.69 304 LYS A O 1
ATOM 2568 N N . PHE A 1 305 ? 4.647 3.294 -0.741 1.00 49.16 305 PHE A N 1
ATOM 2569 C CA . PHE A 1 305 ? 3.353 2.978 -1.332 1.00 49.16 305 PHE A CA 1
ATOM 2570 C C . PHE A 1 305 ? 2.377 4.105 -1.033 1.00 49.16 305 PHE A C 1
ATOM 2572 O O . PHE A 1 305 ? 2.082 4.391 0.121 1.00 49.16 305 PHE A O 1
ATOM 2579 N N . HIS A 1 306 ? 1.830 4.722 -2.075 1.00 47.78 306 HIS A N 1
ATOM 2580 C CA . HIS A 1 306 ? 0.538 5.376 -1.949 1.00 47.78 306 HIS A CA 1
ATOM 2581 C C . HIS A 1 306 ? -0.524 4.313 -2.243 1.00 47.78 306 HIS A C 1
ATOM 2583 O O . HIS A 1 306 ? -0.656 3.871 -3.382 1.00 47.78 306 HIS A O 1
ATOM 2589 N N . ARG A 1 307 ? -1.283 3.887 -1.219 1.00 43.41 307 ARG A N 1
ATOM 2590 C CA . ARG A 1 307 ? -2.296 2.805 -1.298 1.00 43.41 307 ARG A CA 1
ATOM 2591 C C . ARG A 1 307 ? -3.313 2.924 -2.448 1.00 43.41 307 ARG A C 1
ATOM 2593 O O . ARG A 1 307 ? -3.974 1.946 -2.775 1.00 43.41 307 ARG A O 1
ATOM 2600 N N . GLN A 1 308 ? -3.457 4.115 -3.028 1.00 44.81 308 GLN A N 1
ATOM 2601 C CA . GLN A 1 308 ? -4.452 4.456 -4.046 1.00 44.81 308 GLN A CA 1
ATOM 2602 C C . GLN A 1 308 ? -3.956 4.315 -5.494 1.00 44.81 308 GLN A C 1
ATOM 2604 O O . GLN A 1 308 ? -4.747 4.506 -6.414 1.00 44.81 308 GLN A O 1
ATOM 2609 N N . ASP A 1 309 ? -2.686 3.980 -5.733 1.00 52.47 309 ASP A N 1
ATOM 2610 C CA . ASP A 1 309 ? -2.141 3.908 -7.091 1.00 52.47 309 ASP A CA 1
ATOM 2611 C C . ASP A 1 309 ? -1.815 2.455 -7.499 1.00 52.47 309 ASP A C 1
ATOM 2613 O O . ASP A 1 309 ? -1.180 1.683 -6.780 1.00 52.47 309 ASP A O 1
ATOM 2617 N N . CYS A 1 310 ? -2.319 2.040 -8.664 1.00 48.06 310 CYS A N 1
ATOM 2618 C CA . CYS A 1 310 ? -2.223 0.664 -9.137 1.00 48.06 310 CYS A CA 1
ATOM 2619 C C . CYS A 1 310 ? -0.868 0.307 -9.779 1.00 48.06 310 CYS A C 1
ATOM 2621 O O . CYS A 1 310 ? -0.569 -0.881 -9.878 1.00 48.06 310 CYS A O 1
ATOM 2623 N N . ALA A 1 311 ? -0.022 1.278 -10.161 1.00 47.50 311 ALA A N 1
ATOM 2624 C CA . ALA A 1 311 ? 1.332 0.979 -10.658 1.00 47.50 311 ALA A CA 1
ATOM 2625 C C . ALA A 1 311 ? 2.193 0.288 -9.589 1.00 47.50 311 ALA A C 1
ATOM 2627 O O . ALA A 1 311 ? 3.028 -0.565 -9.887 1.00 47.50 311 ALA A O 1
ATOM 2628 N N . TYR A 1 312 ? 1.901 0.582 -8.324 1.00 54.50 312 TYR A N 1
ATOM 2629 C CA . TYR A 1 312 ? 2.530 -0.040 -7.170 1.00 54.50 312 TYR A CA 1
ATOM 2630 C C . TYR A 1 312 ? 2.202 -1.530 -7.022 1.00 54.50 312 TYR A C 1
ATOM 2632 O O . TYR A 1 312 ? 3.026 -2.264 -6.492 1.00 54.50 312 TYR A O 1
ATOM 2640 N N . ALA A 1 313 ? 1.054 -2.007 -7.523 1.00 53.75 313 ALA A N 1
ATOM 2641 C CA . ALA A 1 313 ? 0.665 -3.421 -7.442 1.00 53.75 313 ALA A CA 1
ATOM 2642 C C . ALA A 1 313 ? 1.598 -4.337 -8.251 1.00 53.75 313 ALA A C 1
ATOM 2644 O O . ALA A 1 313 ? 1.893 -5.451 -7.833 1.00 53.75 313 ALA A O 1
ATOM 2645 N N . MET A 1 314 ? 2.082 -3.853 -9.396 1.00 54.19 314 MET A N 1
ATOM 2646 C CA . MET A 1 314 ? 2.968 -4.617 -10.269 1.00 54.19 314 MET A CA 1
ATOM 2647 C C . MET A 1 314 ? 4.395 -4.660 -9.715 1.00 54.19 314 MET A C 1
ATOM 2649 O O . MET A 1 314 ? 4.998 -5.725 -9.683 1.00 54.19 314 MET A O 1
ATOM 2653 N N . MET A 1 315 ? 4.889 -3.543 -9.170 1.00 55.78 315 MET A N 1
ATOM 2654 C CA . MET A 1 315 ? 6.192 -3.488 -8.489 1.00 55.78 315 MET A CA 1
ATOM 2655 C C . MET A 1 315 ? 6.226 -4.320 -7.200 1.00 55.78 315 MET A C 1
ATOM 2657 O O . MET A 1 315 ? 7.246 -4.925 -6.882 1.00 55.78 315 MET A O 1
ATOM 2661 N N . ILE A 1 316 ? 5.099 -4.390 -6.482 1.00 56.12 316 ILE A N 1
ATOM 2662 C CA . ILE A 1 316 ? 4.896 -5.303 -5.349 1.00 56.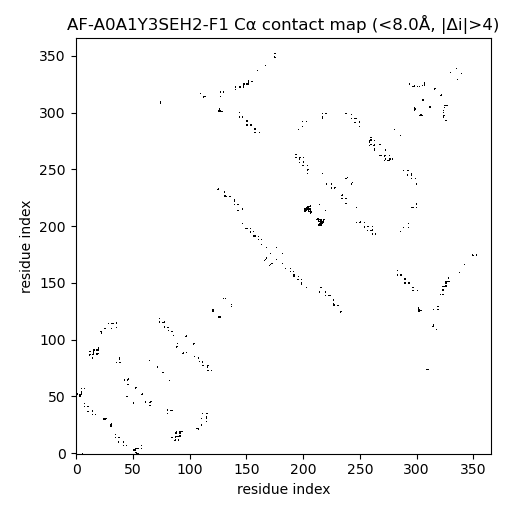12 316 ILE A CA 1
ATOM 2663 C C . ILE A 1 316 ? 5.127 -6.753 -5.774 1.00 56.12 316 ILE A C 1
ATOM 2665 O O . ILE A 1 316 ? 5.911 -7.449 -5.135 1.00 56.12 316 ILE A O 1
ATOM 2669 N N . ASN A 1 317 ? 4.497 -7.184 -6.868 1.00 55.81 317 ASN A N 1
ATOM 2670 C CA . ASN A 1 317 ? 4.646 -8.549 -7.369 1.00 55.81 317 ASN A CA 1
ATOM 2671 C C . ASN A 1 317 ? 6.070 -8.817 -7.879 1.00 55.81 317 ASN A C 1
ATOM 2673 O O . ASN A 1 317 ? 6.642 -9.856 -7.573 1.00 55.81 317 ASN A O 1
ATOM 2677 N N . ILE A 1 318 ? 6.656 -7.871 -8.619 1.00 58.19 318 ILE A N 1
ATOM 2678 C CA . ILE A 1 318 ? 7.994 -7.994 -9.217 1.00 58.19 318 ILE A CA 1
ATOM 2679 C C . ILE A 1 318 ? 9.084 -8.167 -8.154 1.00 58.19 318 ILE A C 1
ATOM 2681 O O . ILE A 1 318 ? 9.981 -8.992 -8.309 1.00 58.19 318 ILE A O 1
ATOM 2685 N N . HIS A 1 319 ? 9.007 -7.408 -7.061 1.00 55.81 319 HIS A N 1
ATOM 2686 C CA . HIS A 1 319 ? 10.030 -7.436 -6.017 1.00 55.81 319 HIS A CA 1
ATOM 2687 C C . HIS A 1 319 ? 9.687 -8.375 -4.843 1.00 55.81 319 HIS A C 1
ATOM 2689 O O . HIS A 1 319 ? 10.506 -8.534 -3.939 1.00 55.81 319 HIS A O 1
ATOM 2695 N N . GLY A 1 320 ? 8.518 -9.027 -4.864 1.00 47.53 320 GLY A N 1
ATOM 2696 C CA . GLY A 1 320 ? 8.105 -10.016 -3.860 1.00 47.53 320 GLY A CA 1
ATOM 2697 C C . GLY A 1 320 ? 7.534 -9.429 -2.563 1.00 47.53 320 GLY A C 1
ATOM 2698 O O . GLY A 1 320 ? 7.625 -10.066 -1.520 1.00 47.53 320 GLY A O 1
ATOM 2699 N N . PHE A 1 321 ? 6.955 -8.225 -2.610 1.00 54.62 321 PHE A N 1
ATOM 2700 C CA . PHE A 1 321 ? 6.448 -7.475 -1.446 1.00 54.62 321 PHE A CA 1
ATOM 2701 C C . PHE A 1 321 ? 4.924 -7.517 -1.323 1.00 54.62 321 PHE A C 1
ATOM 2703 O O . PHE A 1 321 ? 4.267 -6.488 -1.139 1.00 54.62 321 PHE A O 1
ATOM 2710 N N . GLU A 1 322 ? 4.333 -8.707 -1.453 1.00 52.72 322 GLU A N 1
ATOM 2711 C CA . GLU A 1 322 ? 2.875 -8.904 -1.481 1.00 52.72 322 GLU A CA 1
ATOM 2712 C C . GLU A 1 322 ? 2.159 -8.362 -0.228 1.00 52.72 322 GLU A C 1
ATOM 2714 O O . GLU A 1 322 ? 0.960 -8.063 -0.266 1.00 52.72 322 GLU A O 1
ATOM 2719 N N . LYS A 1 323 ? 2.879 -8.245 0.897 1.00 58.22 323 LYS A N 1
ATOM 2720 C CA . LYS A 1 323 ? 2.310 -8.050 2.240 1.00 58.22 323 LYS A CA 1
ATOM 2721 C C . LYS A 1 323 ? 2.557 -6.665 2.840 1.00 58.22 323 LYS A C 1
ATOM 2723 O O . LYS A 1 323 ? 2.119 -6.385 3.952 1.00 58.22 323 LYS A O 1
ATOM 2728 N N . ALA A 1 324 ? 3.209 -5.769 2.107 1.00 50.75 324 ALA A N 1
ATOM 2729 C CA . ALA A 1 324 ? 3.598 -4.450 2.606 1.00 50.75 324 ALA A CA 1
ATOM 2730 C C . ALA A 1 324 ? 2.495 -3.372 2.502 1.00 50.75 324 ALA A C 1
ATOM 2732 O O . ALA A 1 324 ? 2.614 -2.310 3.112 1.00 50.75 324 ALA A O 1
ATOM 2733 N N . VAL A 1 325 ? 1.399 -3.626 1.770 1.00 53.84 325 VAL A N 1
ATOM 2734 C CA . VAL A 1 325 ? 0.285 -2.667 1.626 1.00 53.84 325 VAL A CA 1
ATOM 2735 C C . VAL A 1 325 ? -0.922 -3.083 2.454 1.00 53.84 325 VAL A C 1
ATOM 2737 O O . VAL A 1 325 ? -1.574 -4.086 2.159 1.00 53.84 325 VAL A O 1
ATOM 2740 N N . CYS A 1 326 ? -1.299 -2.246 3.422 1.00 52.62 326 CYS A N 1
ATOM 2741 C CA . CYS A 1 326 ? -2.603 -2.307 4.081 1.00 52.62 326 CYS A CA 1
ATOM 2742 C C . CYS A 1 326 ? -3.709 -1.874 3.108 1.00 52.62 326 CYS A C 1
ATOM 2744 O O . CYS A 1 326 ? -4.124 -0.716 3.101 1.00 52.62 326 CYS A O 1
ATOM 2746 N N . ARG A 1 327 ? -4.190 -2.794 2.266 1.00 51.22 327 ARG A N 1
ATOM 2747 C CA . ARG A 1 327 ? -5.445 -2.593 1.532 1.00 51.22 327 ARG A CA 1
ATOM 2748 C C . ARG A 1 327 ? -6.604 -2.975 2.437 1.00 51.22 327 ARG A C 1
ATOM 2750 O O . ARG A 1 327 ? -6.599 -4.068 3.001 1.00 51.22 327 ARG A O 1
ATOM 2757 N N . ASN A 1 328 ? -7.596 -2.102 2.557 1.00 52.06 328 ASN A N 1
ATOM 2758 C CA . ASN A 1 328 ? -8.874 -2.525 3.099 1.00 52.06 328 ASN A CA 1
ATOM 2759 C C . ASN A 1 328 ? -9.503 -3.481 2.075 1.00 52.06 328 ASN A C 1
ATOM 2761 O O . ASN A 1 328 ? -9.671 -3.139 0.904 1.00 52.06 328 ASN A O 1
ATOM 2765 N N . ILE A 1 329 ? -9.803 -4.705 2.511 1.00 55.06 329 ILE A N 1
ATOM 2766 C CA . ILE A 1 329 ? -10.336 -5.769 1.649 1.00 55.06 329 ILE A CA 1
ATOM 2767 C C . ILE A 1 329 ? -11.690 -5.395 1.024 1.00 55.06 329 ILE A C 1
ATOM 2769 O O . ILE A 1 329 ? -12.064 -5.965 0.002 1.00 55.06 329 ILE A O 1
ATOM 2773 N N . TYR A 1 330 ? -12.381 -4.398 1.585 1.00 51.94 330 TYR A N 1
ATOM 2774 C CA . TYR A 1 330 ? -13.672 -3.911 1.109 1.00 51.94 330 TYR A CA 1
ATOM 2775 C C . TYR A 1 330 ? -13.597 -2.657 0.234 1.00 51.94 330 TYR A C 1
ATOM 2777 O O . TYR A 1 330 ? -14.632 -2.226 -0.257 1.00 51.94 330 TYR A O 1
ATOM 2785 N N . ASP A 1 331 ? -12.412 -2.093 -0.042 1.00 52.75 331 ASP A N 1
ATOM 2786 C CA . ASP A 1 331 ? -12.290 -0.890 -0.896 1.00 52.75 331 ASP A CA 1
ATOM 2787 C C . ASP A 1 331 ? -12.831 -1.108 -2.329 1.00 52.75 331 ASP A C 1
ATOM 2789 O O . ASP A 1 331 ? -13.078 -0.152 -3.058 1.00 52.75 331 ASP A O 1
ATOM 2793 N N . SER A 1 332 ? -13.030 -2.366 -2.736 1.00 52.16 332 SER A N 1
ATOM 2794 C CA . SER A 1 332 ? -13.609 -2.759 -4.030 1.00 52.16 332 SER A CA 1
ATOM 2795 C C . SER A 1 332 ? -15.014 -3.362 -3.931 1.00 52.16 332 SER A C 1
ATOM 2797 O O . SER A 1 332 ? -15.608 -3.694 -4.957 1.00 52.16 332 SER A O 1
ATOM 2799 N N . VAL A 1 333 ? -15.550 -3.518 -2.717 1.00 58.97 333 VAL A N 1
ATOM 2800 C CA . VAL A 1 333 ? -16.827 -4.193 -2.488 1.00 58.97 333 VAL A CA 1
ATOM 2801 C C . VAL A 1 333 ? -17.892 -3.137 -2.184 1.00 58.97 333 VAL A C 1
ATOM 2803 O O . VAL A 1 333 ? -17.799 -2.458 -1.164 1.00 58.97 333 VAL A O 1
ATOM 2806 N N . PRO A 1 334 ? -18.921 -2.988 -3.036 1.00 62.72 334 PRO A N 1
ATOM 2807 C CA . PRO A 1 334 ? -19.930 -1.942 -2.869 1.00 62.72 334 PRO A CA 1
ATOM 2808 C C . PRO A 1 334 ? -20.833 -2.149 -1.643 1.00 62.72 334 PRO A C 1
ATOM 2810 O O . PRO A 1 334 ? -21.496 -1.205 -1.224 1.00 62.72 334 PRO A O 1
ATOM 2813 N N . LYS A 1 335 ? -20.876 -3.366 -1.082 1.00 78.00 335 LYS A N 1
ATOM 2814 C CA . LYS A 1 335 ? -21.735 -3.735 0.047 1.00 78.00 335 LYS A CA 1
ATOM 2815 C C . LYS A 1 335 ? -21.040 -4.749 0.961 1.00 78.00 335 LYS A C 1
ATOM 2817 O O . LYS A 1 335 ? -20.563 -5.776 0.484 1.00 78.00 335 LYS A O 1
ATOM 2822 N N . THR A 1 336 ? -20.952 -4.459 2.258 1.00 84.94 336 THR A N 1
ATOM 2823 C CA . THR A 1 336 ? -20.313 -5.336 3.258 1.00 84.94 336 THR A CA 1
ATOM 2824 C C . THR A 1 336 ? -21.318 -6.308 3.882 1.00 84.94 336 THR A C 1
ATOM 2826 O O . THR A 1 336 ? -22.523 -6.078 3.834 1.00 84.94 336 THR A O 1
ATOM 2829 N N . ASP A 1 337 ? -20.845 -7.368 4.540 1.00 85.94 337 ASP A N 1
ATOM 2830 C CA . ASP A 1 337 ? -21.704 -8.278 5.322 1.00 85.94 337 ASP A CA 1
ATOM 2831 C C . ASP A 1 337 ? -22.499 -7.542 6.420 1.00 85.94 337 ASP A C 1
ATOM 2833 O O . ASP A 1 337 ? -23.671 -7.841 6.648 1.00 85.94 337 ASP A O 1
ATOM 2837 N N . LEU A 1 338 ? -21.909 -6.512 7.037 1.00 89.62 338 LEU A N 1
ATOM 2838 C CA . LEU A 1 338 ? -22.623 -5.618 7.944 1.00 89.62 338 LEU A CA 1
ATOM 2839 C C . LEU A 1 338 ? -23.774 -4.884 7.241 1.00 89.62 338 LEU A C 1
ATOM 2841 O O . LEU A 1 338 ? -24.821 -4.712 7.853 1.00 89.62 338 LEU A O 1
ATOM 2845 N N . ASP A 1 339 ? -23.613 -4.465 5.982 1.00 88.25 339 ASP A N 1
ATOM 2846 C CA . ASP A 1 339 ? -24.677 -3.751 5.266 1.00 88.25 339 ASP A CA 1
ATOM 2847 C C . ASP A 1 339 ? -25.861 -4.686 5.014 1.00 88.25 339 ASP A C 1
ATOM 2849 O O . ASP A 1 339 ? -27.001 -4.297 5.239 1.00 88.25 339 ASP A O 1
ATOM 2853 N N . GLU A 1 340 ? -25.595 -5.942 4.637 1.00 88.81 340 GLU A N 1
ATOM 2854 C CA . GLU A 1 340 ? -26.630 -6.978 4.526 1.00 88.81 340 GLU A CA 1
ATOM 2855 C C . GLU A 1 340 ? -27.341 -7.218 5.864 1.00 88.81 340 GLU A C 1
ATOM 2857 O O . GLU A 1 340 ? -28.569 -7.288 5.922 1.00 88.81 340 GLU A O 1
ATOM 2862 N N . TYR A 1 341 ? -26.589 -7.302 6.966 1.00 88.81 341 TYR A N 1
ATOM 2863 C CA . TYR A 1 341 ? -27.175 -7.458 8.297 1.00 88.81 341 TYR A CA 1
ATOM 2864 C C . TYR A 1 341 ? -28.062 -6.265 8.682 1.00 88.81 341 TYR A C 1
ATOM 2866 O O . TYR A 1 341 ? -29.174 -6.457 9.177 1.00 88.81 341 TYR A O 1
ATOM 2874 N N . LEU A 1 342 ? -27.601 -5.034 8.440 1.00 87.50 342 LEU A N 1
ATOM 2875 C CA . LEU A 1 342 ? -28.377 -3.826 8.718 1.00 87.50 342 LEU A CA 1
ATOM 2876 C C . LEU A 1 342 ? -29.624 -3.738 7.827 1.00 87.50 342 LEU A C 1
ATOM 2878 O O . LEU A 1 342 ? -30.687 -3.382 8.328 1.00 87.50 342 LEU A O 1
ATOM 2882 N N . ASP A 1 343 ? -29.545 -4.131 6.555 1.00 87.06 343 ASP A N 1
ATOM 2883 C CA . ASP A 1 343 ? -30.703 -4.194 5.654 1.00 87.06 343 ASP A CA 1
ATOM 2884 C C . ASP A 1 343 ? -31.768 -5.174 6.146 1.00 87.06 343 ASP A C 1
ATOM 2886 O O . ASP A 1 343 ? -32.955 -4.845 6.169 1.00 87.06 343 ASP A O 1
ATOM 2890 N N . VAL A 1 344 ? -31.354 -6.350 6.622 1.00 85.50 344 VAL A N 1
ATOM 2891 C CA . VAL A 1 344 ? -32.272 -7.314 7.241 1.00 85.50 344 VAL A CA 1
ATOM 2892 C C . VAL A 1 344 ? -32.950 -6.702 8.470 1.00 85.50 344 VAL A C 1
ATOM 2894 O O . VAL A 1 344 ? -34.165 -6.836 8.629 1.00 85.50 344 VAL A O 1
ATOM 2897 N N . LEU A 1 345 ? -32.209 -5.980 9.319 1.00 82.81 345 LEU A N 1
ATOM 2898 C CA . LEU A 1 345 ? -32.809 -5.271 10.453 1.00 82.81 345 LEU A CA 1
ATOM 2899 C C . LEU A 1 345 ? -33.820 -4.214 9.996 1.00 82.81 345 LEU A C 1
ATOM 2901 O O . LEU A 1 345 ? -34.911 -4.155 10.563 1.00 82.81 345 LEU A O 1
ATOM 2905 N N . ARG A 1 346 ? -33.499 -3.420 8.966 1.00 80.88 346 ARG A N 1
ATOM 2906 C CA . ARG A 1 346 ? -34.414 -2.422 8.382 1.00 80.88 346 ARG A CA 1
ATOM 2907 C C . ARG A 1 346 ? -35.711 -3.072 7.895 1.00 80.88 346 ARG A C 1
ATOM 2909 O O . ARG A 1 346 ? -36.789 -2.570 8.207 1.00 80.88 346 ARG A O 1
ATOM 2916 N N . MET A 1 347 ? -35.626 -4.206 7.198 1.00 79.62 347 MET A N 1
ATOM 2917 C CA . MET A 1 347 ? -36.808 -4.951 6.744 1.00 79.62 347 MET A CA 1
ATOM 2918 C C . MET A 1 347 ? -37.670 -5.424 7.920 1.00 79.62 347 MET A C 1
ATOM 2920 O O . MET A 1 347 ? -38.868 -5.147 7.951 1.00 79.62 347 MET A O 1
ATOM 2924 N N . PHE A 1 348 ? -37.057 -6.044 8.935 1.00 75.44 348 PHE A N 1
ATOM 2925 C CA . PHE A 1 348 ? -37.775 -6.463 10.143 1.00 75.44 348 PHE A CA 1
ATOM 2926 C C . PHE A 1 348 ? -38.456 -5.294 10.869 1.00 75.44 348 PHE A C 1
ATOM 2928 O O . PHE A 1 348 ? -39.509 -5.484 11.483 1.00 75.44 348 PHE A O 1
ATOM 2935 N N . PHE A 1 349 ? -37.873 -4.093 10.819 1.00 73.00 349 PHE A N 1
ATOM 2936 C CA . PHE A 1 349 ? -38.493 -2.889 11.368 1.00 73.00 349 PHE A CA 1
ATOM 2937 C C . PHE A 1 349 ? -39.738 -2.466 10.598 1.00 73.00 349 PHE A C 1
ATOM 2939 O O . PHE A 1 349 ? -40.779 -2.261 11.221 1.00 73.00 349 PHE A O 1
ATOM 2946 N N . ILE A 1 350 ? -39.651 -2.379 9.269 1.00 69.94 350 ILE A N 1
ATOM 2947 C CA . ILE A 1 350 ? -40.784 -2.004 8.412 1.00 69.94 350 ILE A CA 1
ATOM 2948 C C . ILE A 1 350 ? -41.957 -2.967 8.626 1.00 69.94 350 ILE A C 1
ATOM 2950 O O . ILE A 1 350 ? -43.087 -2.522 8.820 1.00 69.94 350 ILE A O 1
ATOM 2954 N N . ASP A 1 351 ? -41.692 -4.273 8.662 1.00 67.25 351 ASP A N 1
ATOM 2955 C CA . ASP A 1 351 ? -42.741 -5.280 8.848 1.00 67.25 351 ASP A CA 1
ATOM 2956 C C . ASP A 1 351 ? -43.398 -5.177 10.234 1.00 67.25 351 ASP A C 1
ATOM 2958 O O . ASP A 1 351 ? -44.619 -5.265 10.359 1.00 67.25 351 ASP A O 1
ATOM 2962 N N . LYS A 1 352 ? -42.616 -4.907 11.291 1.00 67.06 352 LYS A N 1
ATOM 2963 C CA . LYS A 1 352 ? -43.165 -4.671 12.637 1.00 67.06 352 LYS A CA 1
ATOM 2964 C C . LYS A 1 352 ? -43.946 -3.367 12.769 1.00 67.06 352 LYS A C 1
ATOM 2966 O O . LYS A 1 352 ? -44.847 -3.306 13.605 1.00 67.06 352 LYS A O 1
ATOM 2971 N N . LEU A 1 353 ? -43.574 -2.320 12.034 1.00 66.12 353 LEU A N 1
ATOM 2972 C CA . LEU A 1 353 ? -44.314 -1.058 12.030 1.00 66.12 353 LEU A CA 1
ATOM 2973 C C . LEU A 1 353 ? -45.682 -1.243 11.371 1.00 66.12 353 LEU A C 1
ATOM 2975 O O . LEU A 1 353 ? -46.678 -0.882 11.991 1.00 66.12 353 LEU A O 1
ATOM 2979 N N . LYS A 1 354 ? -45.734 -1.907 10.210 1.00 65.62 354 LYS A N 1
ATOM 2980 C CA . LYS A 1 354 ? -46.988 -2.224 9.505 1.00 65.62 354 LYS A CA 1
ATOM 2981 C C . LYS A 1 354 ? -47.954 -3.038 10.364 1.00 65.62 354 LYS A C 1
ATOM 2983 O O . LYS A 1 354 ? -49.098 -2.639 10.531 1.00 65.62 354 LYS A O 1
ATOM 2988 N N . LEU A 1 355 ? -47.470 -4.102 11.011 1.00 63.16 355 LEU A N 1
ATOM 2989 C CA . LEU A 1 355 ? -48.287 -4.912 11.928 1.00 63.16 355 LEU A CA 1
ATOM 2990 C C . LEU A 1 355 ? -48.874 -4.085 13.086 1.00 63.16 355 LEU A C 1
ATOM 2992 O O . LEU A 1 355 ? -50.004 -4.306 13.505 1.00 63.16 355 LEU A O 1
ATOM 2996 N N . LYS A 1 356 ? -48.121 -3.112 13.616 1.00 63.22 356 LYS A N 1
ATOM 2997 C CA . LYS A 1 356 ? -48.613 -2.226 14.684 1.00 63.22 356 LYS A CA 1
ATOM 2998 C C . LYS A 1 356 ? -49.616 -1.180 14.202 1.00 63.22 356 LYS A C 1
ATOM 3000 O O . LYS A 1 356 ? -50.370 -0.676 15.034 1.00 63.22 356 LYS A O 1
ATOM 3005 N N . GLU A 1 357 ? -49.560 -0.781 12.936 1.00 62.19 357 GLU A N 1
ATOM 3006 C CA . GLU A 1 357 ? -50.550 0.110 12.321 1.00 62.19 357 GLU A CA 1
ATOM 3007 C C . GLU A 1 357 ? -51.860 -0.650 12.098 1.00 62.19 357 GLU A C 1
ATOM 3009 O O . GLU A 1 357 ? -52.896 -0.207 12.584 1.00 62.19 357 GLU A O 1
ATOM 3014 N N . GLU A 1 358 ? -51.787 -1.861 11.542 1.00 67.19 358 GLU A N 1
ATOM 3015 C CA . GLU A 1 358 ? -52.935 -2.763 11.369 1.00 67.19 358 GLU A CA 1
ATOM 3016 C C . GLU A 1 358 ? -53.633 -3.073 12.714 1.00 67.19 358 GLU A C 1
ATOM 3018 O O . GLU A 1 358 ? -54.845 -2.914 12.839 1.00 67.19 358 GLU A O 1
ATOM 3023 N N . GLU A 1 359 ? -52.876 -3.389 13.776 1.00 64.38 359 GLU A N 1
ATOM 3024 C CA . GLU A 1 359 ? -53.425 -3.606 15.130 1.00 64.38 359 GLU A CA 1
ATOM 3025 C C . GLU A 1 359 ? -54.057 -2.349 15.770 1.00 64.38 359 GLU A C 1
ATOM 3027 O O . GLU A 1 359 ? -54.854 -2.460 16.711 1.00 64.38 359 GLU A O 1
ATOM 3032 N N . ARG A 1 360 ? -53.660 -1.139 15.348 1.00 60.72 360 ARG A N 1
ATOM 3033 C CA . ARG A 1 360 ? -54.270 0.117 15.826 1.00 60.72 360 ARG A CA 1
ATOM 3034 C C . ARG A 1 360 ? -55.554 0.421 15.084 1.00 60.72 360 ARG A C 1
ATOM 3036 O O . ARG A 1 360 ? -56.504 0.863 15.726 1.00 60.72 360 ARG A O 1
ATOM 3043 N N . ASP A 1 361 ? -55.574 0.189 13.782 1.00 65.25 361 ASP A N 1
ATOM 3044 C CA . ASP A 1 361 ? -56.750 0.428 12.957 1.00 65.25 361 ASP A CA 1
ATOM 3045 C C . ASP A 1 361 ? -57.881 -0.533 13.362 1.00 65.25 361 ASP A C 1
ATOM 3047 O O . ASP A 1 361 ? -58.986 -0.078 13.649 1.00 65.25 361 ASP A O 1
ATOM 3051 N N . GLU A 1 362 ? -57.580 -1.813 13.618 1.00 60.00 362 GLU A N 1
ATOM 3052 C CA . GLU A 1 362 ? -58.554 -2.783 14.158 1.00 60.00 362 GLU A CA 1
ATOM 3053 C C . GLU A 1 362 ? -59.093 -2.427 15.560 1.00 60.00 362 GLU A C 1
ATOM 3055 O O . GLU A 1 362 ? -60.201 -2.823 15.935 1.00 60.00 362 GLU A O 1
ATOM 3060 N N . LYS A 1 363 ? -58.322 -1.684 16.365 1.00 59.31 363 LYS A N 1
ATOM 3061 C CA . LYS A 1 363 ? -58.749 -1.196 17.690 1.00 59.31 363 LYS A CA 1
ATOM 3062 C C . LYS A 1 363 ? -59.537 0.107 17.647 1.00 59.31 363 LYS A C 1
ATOM 3064 O O . LYS A 1 363 ? -60.184 0.423 18.637 1.00 59.31 363 LYS A O 1
ATOM 3069 N N . ASN A 1 364 ? -59.441 0.867 16.560 1.00 58.44 364 ASN A N 1
ATOM 3070 C CA . ASN A 1 364 ? -60.210 2.093 16.360 1.00 58.44 364 ASN A CA 1
ATOM 3071 C C . ASN A 1 364 ? -61.528 1.832 15.610 1.00 58.44 364 ASN A C 1
ATOM 3073 O O . ASN A 1 364 ? -62.414 2.684 15.633 1.00 58.44 364 ASN A O 1
ATOM 3077 N N . GLU A 1 365 ? -61.656 0.676 14.951 1.00 52.56 365 GLU A N 1
ATOM 3078 C CA . GLU A 1 365 ? -62.875 0.225 14.265 1.00 52.56 365 GLU A CA 1
ATOM 3079 C C . GLU A 1 365 ? -63.832 -0.610 15.147 1.00 52.56 365 GLU A C 1
ATOM 3081 O O . GLU A 1 365 ? -64.964 -0.868 14.734 1.00 52.56 365 GLU A O 1
ATOM 3086 N N . ASN A 1 366 ? -63.419 -0.980 16.367 1.00 45.16 366 ASN A N 1
ATOM 3087 C CA . ASN A 1 366 ? -64.256 -1.604 17.408 1.00 45.16 366 ASN A CA 1
ATOM 3088 C C . ASN A 1 366 ? -64.496 -0.642 18.573 1.00 45.16 366 ASN A C 1
ATOM 3090 O O . ASN A 1 366 ? -65.582 -0.736 19.195 1.00 45.16 366 ASN A O 1
#

Radius of gyration: 29.04 Å; Cα contacts (8 Å, |Δi|>4): 302; chains: 1; bounding box: 90×39×88 Å

Sequence (366 aa):
MNLQDRKLYEMIQKGSVLVENFRTDFNDAIKLQAFLEHIDRFFELIDNPETKFECDNCINIQKRFKREKEEMTERDIAWRRKMPAKLFLYNSTWKDKMEEDEEIWADMDRFLTEGTMDEYNKKNLMYYKNFMTYEAQEKYESMLELIRTELVSYSTKLMYCKKIVSFLEEEFPQNGVLLLHTRFLNTFLNTAVSEMILVAMKLFATTNTSKNENFGFYQLKDYISNNCNGNKDVRAYLGNKELKKEMKKGQEKCGELKIIRDALIAHYDISRVQEARETRVSFEDLEEWYNLSVKILEKLSFYKFHRQDCAYAMMINIHGFEKAVCRNIYDSVPKTDLDEYLDVLRMFFIDKLKLKEEERDEKNEN

Foldseek 3Di:
DDPLQVVLVVLLQVLLVLLQPCLPQLVPLVSLLVSLVSLVVNLVSLAPPPRDDDDPVSVVVSVVLYDDDDDDDLVNSLVSSLVSNVSSCCVYPNVVVVVVDVVSSVSVSLSSLVSSVVVVCVVPVLALDDLFDPVLVVVLLVLLQVLLVLLLLLVVLLVLLVVLVCCVPPVDVPLDDDPVVVVVSVVSNVVSVLSLLVSLCLQLPDDPPVPRDGRHLNVLLVSQCVRNVVDPSSVVLSVDPVLVVLSVVSNVLNVLCVLVNCLVPPDPPVVSVVVNVVRDDDSVNSVVSSVSRLVSLCSSLSHPDPLPDCSVVSSCVSSVPNRSDNDNPCPPPPADPSNVVSVVVVVVSVVVVVVVVVVVVVVVVD

Secondary structure (DSSP, 8-state):
--HHHHHHHHHHHHHHHHTTTHHHHTTSHHHHHHHHHHHHHHHHHHH-TT----SHHHHHHHHHH--------HHHHHHHHHHHHHHHHHTSTTTTGGGT-HHHHHHHHHHHHHHHHHHHHTTSTTTT---S-HHHHHHHHHHHHHHHHHHHHHHHHHHHHHHHHHIIIIIHHHH---HHHHHHHHHHHHHHHHHHHHHHHHHTPPPBTTTTB--SHHHHHHHHHHHTTT-HHHHHHHT-HHHHHHHHHHHHHHHHHHHHHHHHHSS--HHHHHHHHH----HHHHHHHHHHHHHHHHHHTT----TT-THHHHHHHHHT-TTS----TTTT-SS-HHHHHHHHHHHHHHHHHHHHHHHHHHHH--